Protein AF-A0A1M6DSC1-F1 (afdb_monomer_lite)

Secondary structure (DSSP, 8-state):
-PPP-----------SS-----------------------SS-SSBPEEEEPPPPPTT-SS-------TTSPPPPTT-EEEEEEEEE-TTS-EEEEEEEEEEEETTEEEEPPHHHHHHHTTT-HHHHTTB-SS-B--TTTTT-TT-EEEEEEEE-SSPPP-TTSEEEE-TTS--EE-TTS-EEE-TT-EEEE--B--SEEEEE-S-EEEEEEEEEEEEETTTTEEEEEEEEEEEEEE-TT-EEEEE-TTSGGGGEEEETTEEEEBP--TTS--TT-EEEE-TTS--SS-BPPP-

Sequence (294 aa):
MNPILPFTALARVLRRTGFVLLLALSAGSCTTNDVFPDTATDDATLIRFDIAPRPGFTDRPSTRLTQTTDAAQWEDGDILWIRAEFYDNANILKTTYITALKRDGGHWRSLTYEEEEAHITPCTPLRDYYKNEIRWPKSLYGTTGTYCRIYARYLGQQYPNASGKIAVTPDIDVINIPNNYSTSHPGEVVKLRFFQPLARLRITKACQLKFKSLNSEFRFPDFLENPDSYVDNVFYVPSDGKDYFLDSEDKNSQTIRINGQEIQLLPDAKGNFKGMSYTIDPDALPSGPIAPEF

Organism: NCBI:txid871324

Structure (mmCIF, N/CA/C/O backbone):
data_AF-A0A1M6DSC1-F1
#
_entry.id   AF-A0A1M6DSC1-F1
#
loop_
_atom_site.group_PDB
_atom_site.id
_atom_site.type_symbol
_atom_site.label_atom_id
_atom_site.label_alt_id
_atom_site.label_comp_id
_atom_site.label_asym_id
_atom_site.label_entity_id
_atom_site.label_seq_id
_atom_site.pdbx_PDB_ins_code
_atom_site.Cartn_x
_atom_site.Cartn_y
_atom_site.Cartn_z
_atom_site.occupancy
_atom_site.B_iso_or_equiv
_atom_site.auth_seq_id
_atom_site.auth_comp_id
_atom_site.auth_asym_id
_atom_site.auth_atom_id
_atom_site.pdbx_PDB_model_num
ATOM 1 N N . MET A 1 1 ? -4.527 -62.809 22.419 1.00 32.97 1 MET A N 1
ATOM 2 C CA . MET A 1 1 ? -3.786 -62.785 21.140 1.00 32.97 1 MET A CA 1
ATOM 3 C C . MET A 1 1 ? -4.742 -62.310 20.061 1.00 32.97 1 MET A C 1
ATOM 5 O O . MET A 1 1 ? -5.814 -62.886 19.938 1.00 32.97 1 MET A O 1
ATOM 9 N N . ASN A 1 2 ? -4.387 -61.227 19.371 1.00 28.97 2 ASN A N 1
ATOM 10 C CA . ASN A 1 2 ? -5.147 -60.648 18.261 1.00 28.97 2 ASN A CA 1
ATOM 11 C C . ASN A 1 2 ? -5.381 -61.665 17.136 1.00 28.97 2 ASN A C 1
ATOM 13 O O . ASN A 1 2 ? -4.415 -62.299 16.711 1.00 28.97 2 ASN A O 1
ATOM 17 N N . PRO A 1 3 ? -6.588 -61.714 16.554 1.00 36.38 3 PRO A N 1
ATOM 18 C CA . PRO A 1 3 ? -6.760 -62.033 15.152 1.00 36.38 3 PRO A CA 1
ATOM 19 C C . PRO A 1 3 ? -6.936 -60.740 14.340 1.00 36.38 3 PRO A C 1
ATOM 21 O O . PRO A 1 3 ? -7.683 -59.833 14.701 1.00 36.38 3 PRO A O 1
ATOM 24 N N . ILE A 1 4 ? -6.192 -60.669 13.242 1.00 33.50 4 ILE A N 1
ATOM 25 C CA . ILE A 1 4 ? -6.265 -59.650 12.193 1.00 33.50 4 ILE A CA 1
ATOM 26 C C . ILE A 1 4 ? -7.346 -60.083 11.184 1.00 33.50 4 ILE A C 1
ATOM 28 O O . ILE A 1 4 ? -7.456 -61.278 10.911 1.00 33.50 4 ILE A O 1
ATOM 32 N N . LEU A 1 5 ? -8.022 -59.078 10.595 1.00 35.34 5 LEU A N 1
ATOM 33 C CA . LEU A 1 5 ? -8.853 -59.021 9.364 1.00 35.34 5 LEU A CA 1
ATOM 34 C C . LEU A 1 5 ? -10.361 -58.811 9.632 1.00 35.34 5 LEU A C 1
ATOM 36 O O . LEU A 1 5 ? -10.894 -59.446 10.538 1.00 35.34 5 LEU A O 1
ATOM 40 N N . PRO A 1 6 ? -11.052 -57.910 8.881 1.00 36.88 6 PRO A N 1
ATOM 41 C CA . PRO A 1 6 ? -11.078 -57.934 7.411 1.00 36.88 6 PRO A CA 1
ATOM 42 C C . PRO A 1 6 ? -10.980 -56.581 6.671 1.00 36.88 6 PRO A C 1
ATOM 44 O O . PRO A 1 6 ? -11.636 -55.596 6.997 1.00 36.88 6 PRO A O 1
ATOM 47 N N . PHE A 1 7 ? -10.221 -56.591 5.571 1.00 35.91 7 PHE A N 1
ATOM 48 C CA . PHE A 1 7 ? -10.360 -55.648 4.460 1.00 35.91 7 PHE A CA 1
ATOM 49 C C . PHE A 1 7 ? -11.526 -56.103 3.576 1.00 35.91 7 PHE A C 1
ATOM 51 O O . PHE A 1 7 ? -11.353 -56.940 2.695 1.00 35.91 7 PHE A O 1
ATOM 58 N N . THR A 1 8 ? -12.710 -55.536 3.782 1.00 37.22 8 THR A N 1
ATOM 59 C CA . THR A 1 8 ? -13.776 -55.556 2.774 1.00 37.22 8 THR A CA 1
ATOM 60 C C . THR A 1 8 ? -14.608 -54.288 2.874 1.00 37.22 8 THR A C 1
ATOM 62 O O . THR A 1 8 ? -15.058 -53.924 3.953 1.00 37.22 8 THR A O 1
ATOM 65 N N . ALA A 1 9 ? -14.856 -53.703 1.700 1.00 31.72 9 ALA A N 1
ATOM 66 C CA . ALA A 1 9 ? -15.850 -52.674 1.400 1.00 31.72 9 ALA A CA 1
ATOM 67 C C . ALA A 1 9 ? -15.492 -51.208 1.710 1.00 31.72 9 ALA A C 1
ATOM 69 O O . ALA A 1 9 ? -16.122 -50.563 2.537 1.00 31.72 9 ALA A O 1
ATOM 70 N N . LEU A 1 10 ? -14.604 -50.632 0.891 1.00 31.45 10 LEU A N 1
ATOM 71 C CA . LEU A 1 10 ? -14.849 -49.288 0.346 1.00 31.45 10 LEU A CA 1
ATOM 72 C C . LEU A 1 10 ? -14.187 -49.112 -1.036 1.00 31.45 10 LEU A C 1
ATOM 74 O O . LEU A 1 10 ? -13.357 -48.241 -1.262 1.00 31.45 10 LEU A O 1
ATOM 78 N N . ALA A 1 11 ? -14.547 -49.988 -1.978 1.00 34.59 11 ALA A N 1
ATOM 79 C CA . ALA A 1 11 ? -14.180 -49.889 -3.392 1.00 34.59 11 ALA A CA 1
ATOM 80 C C . ALA A 1 11 ? -15.451 -49.713 -4.242 1.00 34.59 11 ALA A C 1
ATOM 82 O O . ALA A 1 11 ? -16.027 -50.686 -4.723 1.00 34.59 11 ALA A O 1
ATOM 83 N N . ARG A 1 12 ? -15.912 -48.460 -4.340 1.00 31.30 12 ARG A N 1
ATOM 84 C CA . ARG A 1 12 ? -16.885 -47.850 -5.283 1.00 31.30 12 ARG A CA 1
ATOM 85 C C . ARG A 1 12 ? -17.214 -46.505 -4.629 1.00 31.30 12 ARG A C 1
ATOM 87 O O . ARG A 1 12 ? -17.916 -46.486 -3.635 1.00 31.30 12 ARG A O 1
ATOM 94 N N . VAL A 1 13 ? -16.621 -45.379 -5.002 1.00 32.38 13 VAL A N 1
ATOM 95 C CA . VAL A 1 13 ? -16.805 -44.672 -6.270 1.00 32.38 13 VAL A CA 1
ATOM 96 C C . VAL A 1 13 ? -15.556 -43.817 -6.498 1.00 32.38 13 VAL A C 1
ATOM 98 O O . VAL A 1 13 ? -15.358 -42.808 -5.836 1.00 32.38 13 VAL A O 1
ATOM 101 N N . LEU A 1 14 ? -14.692 -44.231 -7.422 1.00 28.41 14 LEU A N 1
ATOM 102 C CA . LEU A 1 14 ? -13.536 -43.448 -7.863 1.00 28.41 14 LEU A CA 1
ATOM 103 C C . LEU A 1 14 ? -13.233 -43.855 -9.302 1.00 28.41 14 LEU A C 1
ATOM 105 O O . LEU A 1 14 ? -12.507 -44.813 -9.547 1.00 28.41 14 LEU A O 1
ATOM 109 N N . ARG A 1 15 ? -13.883 -43.177 -10.253 1.00 28.06 15 ARG A N 1
ATOM 110 C CA . ARG A 1 15 ? -13.439 -43.035 -11.650 1.00 28.06 15 ARG A CA 1
ATOM 111 C C . ARG A 1 15 ? -14.381 -42.092 -12.396 1.00 28.06 15 ARG A C 1
ATOM 113 O O . ARG A 1 15 ? -15.310 -42.528 -13.065 1.00 28.06 15 ARG A O 1
ATOM 120 N N . ARG A 1 16 ? -14.095 -40.796 -12.306 1.00 30.69 16 ARG A N 1
ATOM 121 C CA . ARG A 1 16 ? -14.011 -39.909 -13.473 1.00 30.69 16 ARG A CA 1
ATOM 122 C C . ARG A 1 16 ? -13.309 -38.618 -13.047 1.00 30.69 16 ARG A C 1
ATOM 124 O O . ARG A 1 16 ? -13.853 -37.836 -12.283 1.00 30.69 16 ARG A O 1
ATOM 131 N N . THR A 1 17 ? -12.089 -38.466 -13.568 1.00 34.19 17 THR A N 1
ATOM 132 C CA . THR A 1 17 ? -11.311 -37.220 -13.694 1.00 34.19 17 THR A CA 1
ATOM 133 C C . THR A 1 17 ? -10.807 -36.545 -12.407 1.00 34.19 17 THR A C 1
ATOM 135 O O . THR A 1 17 ? -11.398 -35.607 -11.899 1.00 34.19 17 THR A O 1
ATOM 138 N N . GLY A 1 18 ? -9.627 -36.999 -11.960 1.00 31.56 18 GLY A N 1
ATOM 139 C CA . GLY A 1 18 ? -8.494 -36.104 -11.679 1.00 31.56 18 GLY A CA 1
ATOM 140 C C . GLY A 1 18 ? -8.479 -35.315 -10.369 1.00 31.56 18 GLY A C 1
ATOM 141 O O . GLY A 1 18 ? -8.390 -34.099 -10.417 1.00 31.56 18 GLY A O 1
ATOM 142 N N . PHE A 1 19 ? -8.454 -35.989 -9.218 1.00 30.58 19 PHE A N 1
ATOM 143 C CA . PHE A 1 19 ? -7.941 -35.397 -7.977 1.00 30.58 19 PHE A CA 1
ATOM 144 C C . PHE A 1 19 ? -6.830 -36.294 -7.430 1.00 30.58 19 PHE A C 1
ATOM 146 O O . PHE A 1 19 ? -7.087 -37.396 -6.943 1.00 30.58 19 PHE A O 1
ATOM 153 N N . VAL A 1 20 ? -5.583 -35.842 -7.557 1.00 33.19 20 VAL A N 1
ATOM 154 C CA . VAL A 1 20 ? -4.448 -36.418 -6.832 1.00 33.19 20 VAL A CA 1
ATOM 155 C C . VAL A 1 20 ? -4.392 -35.699 -5.492 1.00 33.19 20 VAL A C 1
ATOM 157 O O . VAL A 1 20 ? -3.944 -34.562 -5.403 1.00 33.19 20 VAL A O 1
ATOM 160 N N . LEU A 1 21 ? -4.897 -36.359 -4.453 1.00 29.47 21 LEU A N 1
ATOM 161 C CA . LEU A 1 21 ? -4.663 -35.964 -3.072 1.00 29.47 21 LEU A CA 1
ATOM 162 C C . LEU A 1 21 ? -3.238 -36.411 -2.712 1.00 29.47 21 LEU A C 1
ATOM 164 O O . LEU A 1 21 ? -3.011 -37.595 -2.460 1.00 29.47 21 LEU A O 1
ATOM 168 N N . LEU A 1 22 ? -2.270 -35.493 -2.736 1.00 30.88 22 LEU A N 1
ATOM 169 C CA . LEU A 1 22 ? -0.931 -35.755 -2.210 1.00 30.88 22 LEU A CA 1
ATOM 170 C C . LEU A 1 22 ? -0.869 -35.237 -0.767 1.00 30.88 22 LEU A C 1
ATOM 172 O O . LEU A 1 22 ? -0.709 -34.046 -0.521 1.00 30.88 22 LEU A O 1
ATOM 176 N N . LEU A 1 23 ? -1.028 -36.150 0.193 1.00 31.39 23 LEU A N 1
ATOM 177 C CA . LEU A 1 23 ? -0.627 -35.919 1.578 1.00 31.39 23 LEU A CA 1
ATOM 178 C C . LEU A 1 23 ? 0.907 -35.883 1.626 1.00 31.39 23 LEU A C 1
ATOM 180 O O . LEU A 1 23 ? 1.550 -36.919 1.463 1.00 31.39 23 LEU A O 1
ATOM 184 N N . ALA A 1 24 ? 1.484 -34.711 1.882 1.00 33.31 24 ALA A N 1
ATOM 185 C CA . ALA A 1 24 ? 2.881 -34.563 2.273 1.00 33.31 24 ALA A CA 1
ATOM 186 C C . ALA A 1 24 ? 2.939 -33.937 3.674 1.00 33.31 24 ALA A C 1
ATOM 188 O O . ALA A 1 24 ? 2.854 -32.726 3.854 1.00 33.31 24 ALA A O 1
ATOM 189 N N . LEU A 1 25 ? 3.046 -34.803 4.684 1.00 32.09 25 LEU A N 1
ATOM 190 C CA . LEU A 1 25 ? 3.514 -34.447 6.019 1.00 32.09 25 LEU A CA 1
ATOM 191 C C . LEU A 1 25 ? 5.034 -34.274 5.946 1.00 32.09 25 LEU A C 1
ATOM 193 O O . LEU A 1 25 ? 5.774 -35.255 5.956 1.00 32.09 25 LEU A O 1
ATOM 197 N N . SER A 1 26 ? 5.496 -33.030 5.890 1.00 30.06 26 SER A N 1
ATOM 198 C CA . SER A 1 26 ? 6.888 -32.681 6.172 1.00 30.06 26 SER A CA 1
ATOM 199 C C . SER A 1 26 ? 6.941 -31.318 6.855 1.00 30.06 26 SER A C 1
ATOM 201 O O . SER A 1 26 ? 6.890 -30.273 6.213 1.00 30.06 26 SER A O 1
ATOM 203 N N . ALA A 1 27 ? 7.033 -31.350 8.185 1.00 36.72 27 ALA A N 1
ATOM 204 C CA . ALA A 1 27 ? 7.533 -30.238 8.974 1.00 36.72 27 ALA A CA 1
ATOM 205 C C . ALA A 1 27 ? 9.013 -30.029 8.616 1.00 36.72 27 ALA A C 1
ATOM 207 O O . ALA A 1 27 ? 9.822 -30.942 8.773 1.00 36.72 27 ALA A O 1
ATOM 208 N N . GLY A 1 28 ? 9.352 -28.846 8.104 1.00 27.75 28 GLY A N 1
ATOM 209 C CA . GLY A 1 28 ? 10.724 -28.499 7.743 1.00 27.75 28 GLY A CA 1
ATOM 210 C C . GLY A 1 28 ? 10.808 -27.322 6.776 1.00 27.75 28 GLY A C 1
ATOM 211 O O . GLY A 1 28 ? 10.999 -27.530 5.590 1.00 27.75 28 GLY A O 1
ATOM 212 N N . SER A 1 29 ? 10.682 -26.101 7.309 1.00 37.06 29 SER A N 1
ATOM 213 C CA . SER A 1 29 ? 11.333 -24.872 6.821 1.00 37.06 29 SER A CA 1
ATOM 214 C C . SER A 1 29 ? 11.436 -24.682 5.296 1.00 37.06 29 SER A C 1
ATOM 216 O O . SER A 1 29 ? 12.485 -24.947 4.707 1.00 37.06 29 SER A O 1
ATOM 218 N N . CYS A 1 30 ? 10.418 -24.083 4.677 1.00 28.06 30 CYS A N 1
ATOM 219 C CA . CYS A 1 30 ? 10.568 -23.437 3.373 1.00 28.06 30 CYS A CA 1
ATOM 220 C C . CYS A 1 30 ? 10.407 -21.928 3.545 1.00 28.06 30 CYS A C 1
ATOM 222 O O . CYS A 1 30 ? 9.297 -21.417 3.617 1.00 28.06 30 CYS A O 1
ATOM 224 N N . THR A 1 31 ? 11.528 -21.212 3.588 1.00 31.17 31 THR A N 1
ATOM 225 C CA . THR A 1 31 ? 11.558 -19.807 3.190 1.00 31.17 31 THR A CA 1
ATOM 226 C C . THR A 1 31 ? 11.143 -19.755 1.721 1.00 31.17 31 THR A C 1
ATOM 228 O O . THR A 1 31 ? 11.947 -20.090 0.850 1.00 31.17 31 THR A O 1
ATOM 231 N N . THR A 1 32 ? 9.903 -19.382 1.415 1.00 35.16 32 THR A N 1
ATOM 232 C CA . THR A 1 32 ? 9.544 -18.980 0.050 1.00 35.16 32 THR A CA 1
ATOM 233 C C . THR A 1 32 ? 10.122 -17.590 -0.182 1.00 35.16 32 THR A C 1
ATOM 235 O O . THR A 1 32 ? 9.423 -16.585 -0.098 1.00 35.16 32 THR A O 1
ATOM 238 N N . ASN A 1 33 ? 11.434 -17.528 -0.412 1.00 38.50 33 ASN A N 1
ATOM 239 C CA . ASN A 1 33 ? 11.977 -16.437 -1.203 1.00 38.50 33 ASN A CA 1
ATOM 240 C C . ASN A 1 33 ? 11.424 -16.702 -2.602 1.00 38.50 33 ASN A C 1
ATOM 242 O O . ASN A 1 33 ? 11.776 -17.722 -3.199 1.00 38.50 33 ASN A O 1
ATOM 246 N N . ASP A 1 34 ? 10.493 -15.876 -3.071 1.00 41.75 34 ASP A N 1
ATOM 247 C CA . ASP A 1 34 ? 9.959 -15.996 -4.425 1.00 41.75 34 ASP A CA 1
ATOM 248 C C . ASP A 1 34 ? 11.103 -15.710 -5.410 1.00 41.75 34 ASP A C 1
ATOM 250 O O . ASP A 1 34 ? 11.414 -14.571 -5.747 1.00 41.75 34 ASP A O 1
ATOM 254 N N . VAL A 1 35 ? 11.805 -16.771 -5.806 1.00 41.44 35 VAL A N 1
ATOM 255 C CA . VAL A 1 35 ? 12.805 -16.746 -6.867 1.00 41.44 35 VAL A CA 1
ATOM 256 C C . VAL A 1 35 ? 12.056 -17.042 -8.157 1.00 41.44 35 VAL A C 1
ATOM 258 O O . VAL A 1 35 ? 11.578 -18.156 -8.368 1.00 41.44 35 VAL A O 1
ATOM 261 N N . PHE A 1 36 ? 11.930 -16.021 -9.003 1.00 43.97 36 PHE A N 1
ATOM 262 C CA . PHE A 1 36 ? 11.381 -16.150 -10.351 1.00 43.97 36 PHE A CA 1
ATOM 263 C C . PHE A 1 36 ? 12.127 -17.252 -11.133 1.00 43.97 36 PHE A C 1
ATOM 265 O O . PHE A 1 36 ? 13.345 -17.376 -10.973 1.00 43.97 36 PHE A O 1
ATOM 272 N N . PRO A 1 37 ? 11.431 -18.062 -11.953 1.00 37.41 37 PRO A N 1
ATOM 273 C CA . PRO A 1 37 ? 12.035 -19.201 -12.635 1.00 37.41 37 PRO A CA 1
ATOM 274 C C . PRO A 1 37 ? 13.186 -18.769 -13.553 1.00 37.41 37 PRO A C 1
ATOM 276 O O . PRO A 1 37 ? 13.023 -17.937 -14.441 1.00 37.41 37 PRO A O 1
ATOM 279 N N . ASP A 1 38 ? 14.348 -19.380 -13.331 1.00 39.00 38 ASP A N 1
ATOM 280 C CA . ASP A 1 38 ? 15.590 -19.174 -14.078 1.00 39.00 38 ASP A CA 1
ATOM 281 C C . ASP A 1 38 ? 15.546 -19.966 -15.397 1.00 39.00 38 ASP A C 1
ATOM 283 O O . ASP A 1 38 ? 16.182 -21.008 -15.557 1.00 39.00 38 ASP A O 1
ATOM 287 N N . THR A 1 39 ? 14.722 -19.526 -16.350 1.00 36.00 39 THR A N 1
ATOM 288 C CA . THR A 1 39 ? 14.805 -20.001 -17.740 1.00 36.00 39 THR A CA 1
ATOM 289 C C . THR A 1 39 ? 15.521 -18.955 -18.577 1.00 36.00 39 THR A C 1
ATOM 291 O O . THR A 1 39 ? 14.918 -18.093 -19.215 1.00 36.00 39 THR A O 1
ATOM 294 N N . ALA A 1 40 ? 16.848 -19.040 -18.551 1.00 44.56 40 ALA A N 1
ATOM 295 C CA . ALA A 1 40 ? 17.746 -18.214 -19.334 1.00 44.56 40 ALA A CA 1
ATOM 296 C C . ALA A 1 40 ? 17.496 -18.378 -20.844 1.00 44.56 40 ALA A C 1
ATOM 298 O O . ALA A 1 40 ? 17.901 -19.382 -21.416 1.00 44.56 40 ALA A O 1
ATOM 299 N N . THR A 1 41 ? 16.873 -17.371 -21.471 1.00 42.19 41 THR A N 1
ATOM 300 C CA . THR A 1 41 ? 17.308 -16.738 -22.741 1.00 42.19 41 THR A CA 1
ATOM 301 C C . THR A 1 41 ? 16.443 -15.505 -23.083 1.00 42.19 41 THR A C 1
ATOM 303 O O . THR A 1 41 ? 15.769 -15.495 -24.100 1.00 42.19 41 THR A O 1
ATOM 306 N N . ASP A 1 42 ? 16.421 -14.484 -22.214 1.00 47.81 42 ASP A N 1
ATOM 307 C CA . ASP A 1 42 ? 16.319 -13.026 -22.529 1.00 47.81 42 ASP A CA 1
ATOM 308 C C . ASP A 1 42 ? 16.489 -12.182 -21.232 1.00 47.81 42 ASP A C 1
ATOM 310 O O . ASP A 1 42 ? 15.976 -11.075 -21.061 1.00 47.81 42 ASP A O 1
ATOM 314 N N . ASP A 1 43 ? 17.165 -12.765 -20.237 1.00 60.38 43 ASP A N 1
ATOM 315 C CA . ASP A 1 43 ? 16.833 -12.600 -18.812 1.00 60.38 43 ASP A CA 1
ATOM 316 C C . ASP A 1 43 ? 17.855 -11.745 -18.034 1.00 60.38 43 ASP A C 1
ATOM 318 O O . ASP A 1 43 ? 17.718 -11.460 -16.849 1.00 60.38 43 ASP A O 1
ATOM 322 N N . ALA A 1 44 ? 18.916 -11.292 -18.704 1.00 72.75 44 ALA A N 1
ATOM 323 C CA . ALA A 1 44 ? 20.001 -10.555 -18.054 1.00 72.75 44 ALA A CA 1
ATOM 324 C C . ALA A 1 44 ? 19.597 -9.116 -17.674 1.00 72.75 44 ALA A C 1
ATOM 326 O O . ALA A 1 44 ? 20.148 -8.538 -16.738 1.00 72.75 44 ALA A O 1
ATOM 327 N N . THR A 1 45 ? 18.632 -8.543 -18.402 1.00 84.31 45 THR A N 1
ATOM 328 C CA . THR A 1 45 ? 18.118 -7.184 -18.171 1.00 84.31 45 THR A CA 1
ATOM 329 C C . THR A 1 45 ? 16.922 -7.150 -17.224 1.00 84.31 45 THR A C 1
ATOM 331 O O . THR A 1 45 ? 16.552 -6.064 -16.787 1.00 84.31 45 THR A O 1
ATOM 334 N N . LEU A 1 46 ? 16.312 -8.293 -16.895 1.00 88.62 46 LEU A N 1
ATOM 335 C CA . LEU A 1 46 ? 15.173 -8.353 -15.982 1.00 88.62 46 LEU A CA 1
ATOM 336 C C . LEU A 1 46 ? 15.600 -7.950 -14.566 1.00 88.62 46 LEU A C 1
ATOM 338 O O . LEU A 1 46 ? 16.614 -8.423 -14.051 1.00 88.62 46 LEU A O 1
ATOM 342 N N . ILE A 1 47 ? 14.821 -7.076 -13.926 1.00 90.00 47 ILE A N 1
ATOM 343 C CA . ILE A 1 47 ? 14.991 -6.784 -12.503 1.00 90.00 47 ILE A CA 1
ATOM 344 C C . ILE A 1 47 ? 14.243 -7.851 -11.709 1.00 90.00 47 ILE A C 1
ATOM 346 O O . ILE A 1 47 ? 13.023 -7.963 -11.804 1.00 90.00 47 ILE A O 1
ATOM 350 N N . ARG A 1 48 ? 14.983 -8.620 -10.907 1.00 89.12 48 ARG A N 1
ATOM 351 C CA . ARG A 1 48 ? 14.420 -9.633 -10.006 1.00 89.12 48 ARG A CA 1
ATOM 352 C C . ARG A 1 48 ? 14.252 -9.053 -8.608 1.00 89.12 48 ARG A C 1
ATOM 354 O O . ARG A 1 48 ? 15.144 -8.355 -8.124 1.00 89.12 48 ARG A O 1
ATOM 361 N N . PHE A 1 49 ? 13.148 -9.386 -7.948 1.00 89.81 49 PHE A N 1
ATOM 362 C CA . PHE A 1 49 ? 12.848 -8.939 -6.589 1.00 89.81 49 PHE A CA 1
ATOM 363 C C . PHE A 1 49 ? 12.898 -10.108 -5.605 1.00 89.81 49 PHE A C 1
ATOM 365 O O . PHE A 1 49 ? 12.289 -11.142 -5.841 1.00 89.81 49 PHE A O 1
ATOM 372 N N . ASP A 1 50 ? 13.594 -9.919 -4.48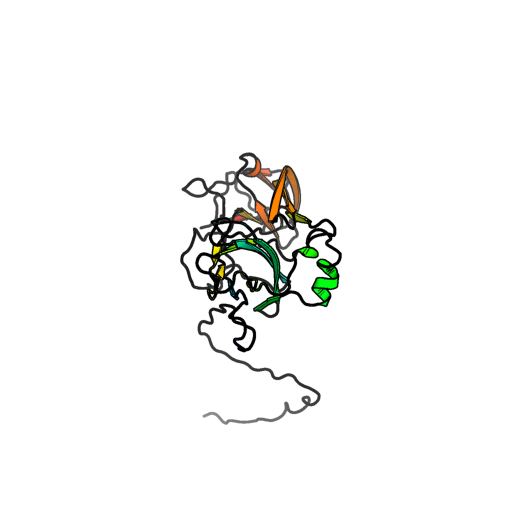8 1.00 89.88 50 ASP A N 1
ATOM 373 C CA . ASP A 1 50 ? 13.527 -10.776 -3.304 1.00 89.88 50 ASP A CA 1
ATOM 374 C C . ASP A 1 50 ? 12.667 -10.067 -2.248 1.00 89.88 50 ASP A C 1
ATOM 376 O O . ASP A 1 50 ? 13.119 -9.125 -1.581 1.00 89.88 50 ASP A O 1
ATOM 380 N N . ILE A 1 51 ? 11.405 -10.485 -2.145 1.00 90.31 51 ILE A N 1
ATOM 381 C CA . ILE A 1 51 ? 10.377 -9.862 -1.306 1.00 90.31 51 ILE A CA 1
ATOM 382 C C . ILE A 1 51 ? 10.394 -10.518 0.072 1.00 90.31 51 ILE A C 1
ATOM 384 O O . ILE A 1 51 ? 10.119 -11.707 0.211 1.00 90.31 51 ILE A O 1
ATOM 388 N N . ALA A 1 52 ? 10.703 -9.736 1.108 1.00 86.31 52 ALA A N 1
ATOM 389 C CA . ALA A 1 52 ? 10.666 -10.242 2.474 1.00 86.31 52 ALA A CA 1
ATOM 390 C C . ALA A 1 52 ? 9.239 -10.586 2.943 1.00 86.31 52 ALA A C 1
ATOM 392 O O . ALA A 1 52 ? 8.254 -10.080 2.390 1.00 86.31 52 ALA A O 1
ATOM 393 N N . PRO A 1 53 ? 9.118 -11.403 4.008 1.00 84.31 53 PRO A N 1
ATOM 394 C CA . PRO A 1 53 ? 7.850 -11.604 4.697 1.00 84.31 53 PRO A CA 1
ATOM 395 C C . PRO A 1 53 ? 7.186 -10.277 5.076 1.00 84.31 53 PRO A C 1
ATOM 397 O O . PRO A 1 53 ? 7.866 -9.266 5.286 1.00 84.31 53 PRO A O 1
ATOM 400 N N . ARG A 1 54 ? 5.854 -10.293 5.176 1.00 84.38 54 ARG A N 1
ATOM 401 C CA . ARG A 1 54 ? 5.094 -9.132 5.630 1.00 84.38 54 ARG A CA 1
ATOM 402 C C . ARG A 1 54 ? 5.554 -8.771 7.051 1.00 84.38 54 ARG A C 1
ATOM 404 O O . ARG A 1 54 ? 5.654 -9.660 7.897 1.00 84.38 54 ARG A O 1
ATOM 411 N N . PRO A 1 55 ? 5.886 -7.499 7.316 1.00 82.12 55 PRO A N 1
ATOM 412 C CA . PRO A 1 55 ? 6.363 -7.090 8.628 1.00 82.12 55 PRO A CA 1
ATOM 413 C C . PRO A 1 55 ? 5.240 -7.207 9.665 1.00 82.12 55 PRO A C 1
ATOM 415 O O . PRO A 1 55 ? 4.108 -6.779 9.417 1.00 82.12 55 PRO A O 1
ATOM 418 N N . GLY A 1 56 ? 5.554 -7.769 10.833 1.00 76.81 56 GLY A N 1
ATOM 419 C CA . GLY A 1 56 ? 4.636 -7.810 11.965 1.00 76.81 56 GLY A CA 1
ATOM 420 C C . GLY A 1 56 ? 4.505 -6.454 12.665 1.00 76.81 56 GLY A C 1
ATOM 421 O O . GLY A 1 56 ? 5.372 -5.584 12.563 1.00 76.81 56 GLY A O 1
ATOM 422 N N . PHE A 1 57 ? 3.425 -6.290 13.427 1.00 71.75 57 PHE A N 1
ATOM 423 C CA . PHE A 1 57 ? 3.278 -5.202 14.393 1.00 71.75 57 PHE A CA 1
ATOM 424 C C . PHE A 1 57 ? 3.896 -5.688 15.706 1.00 71.75 57 PHE A C 1
ATOM 426 O O . PHE A 1 57 ? 3.330 -6.606 16.289 1.00 71.75 57 PHE A O 1
ATOM 433 N N . THR A 1 58 ? 5.064 -5.143 16.083 1.00 59.19 58 THR A N 1
ATOM 434 C CA . THR A 1 58 ? 6.021 -5.485 17.183 1.00 59.19 58 THR A CA 1
ATOM 435 C C . THR A 1 58 ? 7.456 -5.729 16.688 1.00 59.19 58 THR A C 1
ATOM 437 O O . THR A 1 58 ? 8.412 -5.624 17.464 1.00 59.19 58 THR A O 1
ATOM 440 N N . ASP A 1 59 ? 7.654 -5.923 15.380 1.00 45.53 59 ASP A N 1
ATOM 441 C CA . ASP A 1 59 ? 8.977 -6.020 14.759 1.00 45.53 59 ASP A CA 1
ATOM 442 C C . ASP A 1 59 ? 9.613 -4.624 14.592 1.00 45.53 59 ASP A C 1
ATOM 444 O O . ASP A 1 59 ? 9.589 -4.009 13.525 1.00 45.53 59 ASP A O 1
ATOM 448 N N . ARG A 1 60 ? 10.258 -4.106 15.648 1.00 44.09 60 ARG A N 1
ATOM 449 C CA . ARG A 1 60 ? 11.352 -3.119 15.473 1.00 44.09 60 ARG A CA 1
ATOM 450 C C . ARG A 1 60 ? 12.325 -3.671 14.438 1.00 44.09 60 ARG A C 1
ATOM 452 O O . ARG A 1 60 ? 12.602 -4.855 14.581 1.00 44.09 60 ARG A O 1
ATOM 459 N N . PRO A 1 61 ? 12.890 -2.862 13.509 1.00 37.88 61 PRO A N 1
ATOM 460 C CA . PRO A 1 61 ? 13.494 -3.308 12.245 1.00 37.88 61 PRO A CA 1
ATOM 461 C C . PRO A 1 61 ? 14.285 -4.591 12.457 1.00 37.88 61 PRO A C 1
ATOM 463 O O . PRO A 1 61 ? 15.443 -4.563 12.882 1.00 37.88 61 PRO A O 1
ATOM 466 N N . SER A 1 62 ? 13.596 -5.721 12.297 1.00 35.53 62 SER A N 1
ATOM 467 C CA . SER A 1 62 ? 14.109 -6.973 12.810 1.00 35.53 62 SER A CA 1
ATOM 468 C C . SER A 1 62 ? 14.894 -7.564 11.663 1.00 35.53 62 SER A C 1
ATOM 470 O O . SER A 1 62 ? 14.407 -7.797 10.562 1.00 35.53 62 SER A O 1
ATOM 472 N N . THR A 1 63 ? 16.173 -7.784 11.914 1.00 32.84 63 THR A N 1
ATOM 473 C CA . THR A 1 63 ? 17.077 -8.561 11.068 1.00 32.84 63 THR A CA 1
ATOM 474 C C . THR A 1 63 ? 16.669 -10.043 11.002 1.00 32.84 63 THR A C 1
ATOM 476 O O . THR A 1 63 ? 17.489 -10.894 10.655 1.00 32.84 63 THR A O 1
ATOM 479 N N . ARG A 1 64 ? 15.419 -10.389 11.353 1.00 32.09 64 ARG A N 1
ATOM 480 C CA . ARG A 1 64 ? 14.907 -11.756 11.349 1.00 32.09 64 ARG A CA 1
ATOM 481 C C . ARG A 1 64 ? 14.588 -12.162 9.915 1.00 32.09 64 ARG A C 1
ATOM 483 O O . ARG A 1 64 ? 13.672 -11.663 9.280 1.00 32.09 64 ARG A O 1
ATOM 490 N N . LEU A 1 65 ? 15.389 -13.102 9.424 1.00 35.72 65 LEU A N 1
ATOM 491 C CA . LEU A 1 65 ? 15.258 -13.760 8.124 1.00 35.72 65 LEU A CA 1
ATOM 492 C C . LEU A 1 65 ? 14.198 -14.880 8.119 1.00 35.72 65 LEU A C 1
ATOM 494 O O . LEU A 1 65 ? 14.057 -15.574 7.117 1.00 35.72 65 LEU A O 1
ATOM 498 N N . THR A 1 66 ? 13.482 -15.095 9.224 1.00 33.19 66 THR A N 1
ATOM 499 C CA . THR A 1 66 ? 12.650 -16.284 9.432 1.00 33.19 66 THR A CA 1
ATOM 500 C C . THR A 1 66 ? 11.183 -15.927 9.636 1.00 33.19 66 THR A C 1
ATOM 502 O O . THR A 1 66 ? 10.831 -15.242 10.592 1.00 33.19 66 THR A O 1
ATOM 505 N N . GLN A 1 67 ? 10.337 -16.454 8.744 1.00 37.38 67 GLN A N 1
ATOM 506 C CA . GLN A 1 67 ? 8.883 -16.515 8.890 1.00 37.38 67 GLN A CA 1
ATOM 507 C C . GLN A 1 67 ? 8.542 -17.313 10.157 1.00 37.38 67 GLN A C 1
ATOM 509 O O . GLN A 1 67 ? 8.858 -18.500 10.248 1.00 37.38 67 GLN A O 1
ATOM 514 N N . THR A 1 68 ? 7.915 -16.682 11.144 1.00 33.78 68 THR A N 1
ATOM 515 C CA . THR A 1 68 ? 7.235 -17.397 12.230 1.00 33.78 68 THR A CA 1
ATOM 516 C C . THR A 1 68 ? 5.771 -17.580 11.847 1.00 33.78 68 THR A C 1
ATOM 518 O O . THR A 1 68 ? 5.192 -16.712 11.203 1.00 33.78 68 THR A O 1
ATOM 521 N N . THR A 1 69 ? 5.154 -18.692 12.243 1.00 35.00 69 THR A N 1
ATOM 522 C CA . THR A 1 69 ? 3.729 -18.993 11.991 1.00 35.00 69 THR A CA 1
ATOM 523 C C . THR A 1 69 ? 2.760 -17.942 12.544 1.00 35.00 69 THR A C 1
ATOM 525 O O . THR A 1 69 ? 1.631 -17.880 12.075 1.00 35.00 69 THR A O 1
ATOM 528 N N . ASP A 1 70 ? 3.222 -17.094 13.468 1.00 37.09 70 ASP A N 1
ATOM 529 C CA . ASP A 1 70 ? 2.456 -15.992 14.065 1.00 37.09 70 ASP A CA 1
ATOM 530 C C . ASP A 1 70 ? 2.705 -14.624 13.392 1.00 37.09 70 ASP A C 1
ATOM 532 O O . ASP A 1 70 ? 2.115 -13.621 13.791 1.00 37.09 70 ASP A O 1
ATOM 536 N N . ALA A 1 71 ? 3.588 -14.545 12.386 1.00 49.53 71 ALA A N 1
ATOM 537 C CA . ALA A 1 71 ? 3.793 -13.313 11.625 1.00 49.53 71 ALA A CA 1
ATOM 538 C C . ALA A 1 71 ? 2.636 -13.112 10.637 1.00 49.53 71 ALA A C 1
ATOM 540 O O . ALA A 1 71 ? 2.195 -14.070 9.997 1.00 49.53 71 ALA A O 1
ATOM 541 N N . ALA A 1 72 ? 2.168 -11.867 10.487 1.00 60.88 72 ALA A N 1
ATOM 542 C CA . ALA A 1 72 ? 1.220 -11.513 9.434 1.00 60.88 72 ALA A CA 1
ATOM 543 C C . ALA A 1 72 ? 1.757 -12.025 8.089 1.00 60.88 72 ALA A C 1
ATOM 545 O O . ALA A 1 72 ? 2.945 -11.882 7.799 1.00 60.88 72 ALA A O 1
ATOM 546 N N . GLN A 1 73 ? 0.906 -12.663 7.290 1.00 76.06 73 GLN A N 1
ATOM 547 C CA . GLN A 1 73 ? 1.298 -13.205 5.991 1.00 76.06 73 GLN A CA 1
ATOM 548 C C . GLN A 1 7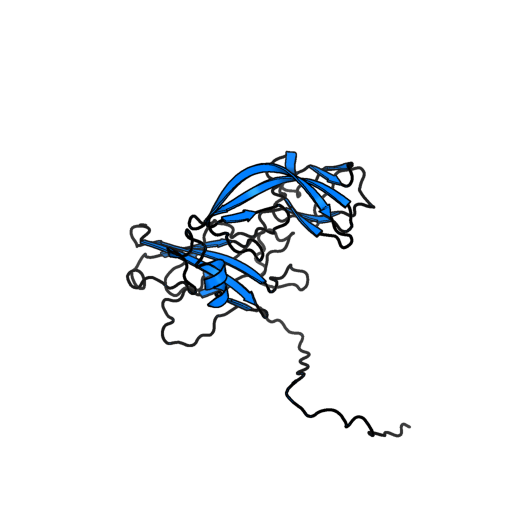3 ? 0.799 -12.286 4.877 1.00 76.06 73 GLN A C 1
ATOM 550 O O . GLN A 1 73 ? -0.143 -11.511 5.058 1.00 76.06 73 GLN A O 1
ATOM 555 N N . TRP A 1 74 ? 1.482 -12.343 3.736 1.00 87.38 74 TRP A N 1
ATOM 556 C CA . TRP A 1 74 ? 0.925 -11.837 2.487 1.00 87.38 74 TRP A CA 1
ATOM 557 C C . TRP A 1 74 ? -0.212 -12.764 2.068 1.00 87.38 74 TRP A C 1
ATOM 559 O O . TRP A 1 74 ? -0.023 -13.983 2.031 1.00 87.38 74 TRP A O 1
ATOM 569 N N . GLU A 1 75 ? -1.366 -12.192 1.766 1.00 88.25 75 GLU A N 1
ATOM 570 C CA . GLU A 1 75 ? -2.587 -12.913 1.423 1.00 88.25 75 GLU A CA 1
ATOM 571 C C . GLU A 1 75 ? -2.792 -12.927 -0.092 1.00 88.25 75 GLU A C 1
ATOM 573 O O . GLU A 1 75 ? -2.371 -12.014 -0.804 1.00 88.25 75 GLU A O 1
ATOM 578 N N . ASP A 1 76 ? -3.439 -13.971 -0.610 1.00 90.19 76 ASP A N 1
ATOM 579 C CA . ASP A 1 76 ? -3.808 -14.000 -2.024 1.00 90.19 76 ASP A CA 1
ATOM 580 C C . ASP A 1 76 ? -4.731 -12.812 -2.340 1.00 90.19 76 ASP A C 1
ATOM 582 O O . ASP A 1 76 ? -5.708 -12.541 -1.638 1.00 90.19 76 ASP A O 1
ATOM 586 N N . GLY A 1 77 ? -4.400 -12.092 -3.410 1.00 91.75 77 GLY A N 1
ATOM 587 C CA . GLY A 1 77 ? -5.029 -10.828 -3.776 1.00 91.75 77 GLY A CA 1
ATOM 588 C C . GLY A 1 77 ? -4.211 -9.587 -3.419 1.00 91.75 77 GLY A C 1
ATOM 589 O O . GLY A 1 77 ? -4.457 -8.545 -4.025 1.00 91.75 77 GLY A O 1
ATOM 590 N N . ASP A 1 78 ? -3.232 -9.679 -2.514 1.00 94.88 78 ASP A N 1
ATOM 591 C CA . ASP A 1 78 ? -2.372 -8.552 -2.127 1.00 94.88 78 ASP A CA 1
ATOM 592 C C . ASP A 1 78 ? -1.581 -8.001 -3.315 1.00 94.88 78 ASP A C 1
ATOM 594 O O . ASP A 1 78 ? -1.082 -8.763 -4.145 1.00 94.88 78 ASP A O 1
ATOM 598 N N . ILE A 1 79 ? -1.443 -6.671 -3.391 1.00 96.44 79 ILE A N 1
ATOM 599 C CA . ILE A 1 79 ? -0.760 -5.993 -4.498 1.00 96.44 79 ILE A CA 1
ATOM 600 C C . ILE A 1 79 ? 0.382 -5.121 -3.973 1.00 96.44 79 ILE A C 1
ATOM 602 O O . ILE A 1 79 ? 0.186 -4.189 -3.189 1.00 96.44 79 ILE A O 1
ATOM 606 N N . LEU A 1 80 ? 1.588 -5.387 -4.471 1.00 96.44 80 LEU A N 1
ATOM 607 C CA . LEU A 1 80 ? 2.759 -4.534 -4.313 1.00 96.44 80 LEU A CA 1
ATOM 608 C C . LEU A 1 80 ? 2.945 -3.665 -5.549 1.00 96.44 80 LEU A C 1
ATOM 610 O O . LEU A 1 80 ? 3.209 -4.161 -6.643 1.00 96.44 80 LEU A O 1
ATOM 614 N N . TRP A 1 81 ? 2.881 -2.354 -5.354 1.00 97.25 81 TRP A N 1
ATOM 615 C CA . TRP A 1 81 ? 3.213 -1.372 -6.375 1.00 97.25 81 TRP A CA 1
ATOM 616 C C . TRP A 1 81 ? 4.699 -1.044 -6.303 1.00 97.25 81 TRP A C 1
ATOM 618 O O . TRP A 1 81 ? 5.240 -0.819 -5.219 1.00 97.25 81 TRP A O 1
ATOM 628 N N . ILE A 1 82 ? 5.367 -1.010 -7.455 1.00 96.94 82 ILE A N 1
ATOM 629 C CA . ILE A 1 82 ? 6.806 -0.763 -7.547 1.00 96.94 82 ILE A CA 1
ATOM 630 C C . ILE A 1 82 ? 7.066 0.291 -8.618 1.00 96.94 82 ILE A C 1
ATOM 632 O O . ILE A 1 82 ? 6.627 0.147 -9.757 1.00 96.94 82 ILE A O 1
ATOM 636 N N . ARG A 1 83 ? 7.828 1.329 -8.271 1.00 96.44 83 ARG A N 1
ATOM 637 C CA . ARG A 1 83 ? 8.357 2.314 -9.220 1.00 96.44 83 ARG A CA 1
ATOM 638 C C . ARG A 1 83 ? 9.865 2.152 -9.334 1.00 96.44 83 ARG A C 1
ATOM 640 O O . ARG A 1 83 ? 10.570 2.147 -8.331 1.00 96.44 83 ARG A O 1
ATOM 647 N N . ALA A 1 84 ? 10.349 2.075 -10.565 1.00 96.94 84 ALA A N 1
ATOM 648 C CA . ALA A 1 84 ? 11.759 1.990 -10.901 1.00 96.94 84 ALA A CA 1
ATOM 649 C C . ALA A 1 84 ? 12.186 3.234 -11.681 1.00 96.94 84 ALA A C 1
ATOM 651 O O . ALA A 1 84 ? 11.687 3.497 -12.775 1.00 96.94 84 ALA A O 1
ATOM 652 N N . GLU A 1 85 ? 13.122 3.991 -11.124 1.00 97.50 85 GLU A N 1
ATOM 653 C CA . GLU A 1 85 ? 13.721 5.163 -11.755 1.00 97.50 85 GLU A CA 1
ATOM 654 C C . GLU A 1 85 ? 15.142 4.843 -12.204 1.00 97.50 85 GLU A C 1
ATOM 656 O O . GLU A 1 85 ? 15.976 4.448 -11.391 1.00 97.50 85 GLU A O 1
ATOM 661 N N . PHE A 1 86 ? 15.434 5.007 -13.490 1.00 97.31 86 PHE A N 1
ATOM 662 C CA . PHE A 1 86 ? 16.722 4.632 -14.066 1.00 97.31 86 PHE A CA 1
ATOM 663 C C . PHE A 1 86 ? 17.589 5.854 -14.334 1.00 97.31 86 PHE A C 1
ATOM 665 O O . PHE A 1 86 ? 17.192 6.759 -15.074 1.00 97.31 86 PHE A O 1
ATOM 672 N N . TYR A 1 87 ? 18.797 5.840 -13.783 1.00 97.56 87 TYR A N 1
ATOM 673 C CA . TYR A 1 87 ? 19.752 6.937 -13.851 1.00 97.56 87 TYR A CA 1
ATOM 674 C C . TYR A 1 87 ? 21.000 6.545 -14.641 1.00 97.56 87 TYR A C 1
ATOM 676 O O . TYR A 1 87 ? 21.462 5.399 -14.595 1.00 97.56 87 TYR A O 1
ATOM 684 N N . ASP A 1 88 ? 21.562 7.520 -15.354 1.00 95.69 88 ASP A N 1
ATOM 685 C CA . ASP A 1 88 ? 22.902 7.390 -15.919 1.00 95.69 88 ASP A CA 1
ATOM 686 C C . ASP A 1 88 ? 24.007 7.664 -14.880 1.00 95.69 88 ASP A C 1
ATOM 688 O O . ASP A 1 88 ? 23.749 8.003 -13.722 1.00 95.69 88 ASP A O 1
ATOM 692 N N . ASN A 1 89 ? 25.264 7.532 -15.305 1.00 93.06 89 ASN A N 1
ATOM 693 C CA . ASN A 1 89 ? 26.436 7.793 -14.465 1.00 93.06 89 ASN A CA 1
ATOM 694 C C . ASN A 1 89 ? 26.629 9.274 -14.087 1.00 93.06 89 ASN A C 1
ATOM 696 O O . ASN A 1 89 ? 27.412 9.574 -13.188 1.00 93.06 89 ASN A O 1
ATOM 700 N N . ALA A 1 90 ? 25.915 10.189 -14.745 1.00 95.75 90 ALA A N 1
ATOM 701 C CA . ALA A 1 90 ? 25.875 11.610 -14.425 1.00 95.75 90 ALA A CA 1
ATOM 702 C C . ALA A 1 90 ? 24.722 11.951 -13.467 1.00 95.75 90 ALA A C 1
ATOM 704 O O . ALA A 1 90 ? 24.449 13.129 -13.234 1.00 95.75 90 ALA A O 1
ATOM 705 N N . ASN A 1 91 ? 24.056 10.938 -12.893 1.00 95.31 91 ASN A N 1
ATOM 706 C CA . ASN A 1 91 ? 22.918 11.094 -11.993 1.00 95.31 91 ASN A CA 1
ATOM 707 C C . ASN A 1 91 ? 21.700 11.768 -12.661 1.00 95.31 91 ASN A C 1
ATOM 709 O O . ASN A 1 91 ? 20.894 12.424 -11.999 1.00 95.31 91 ASN A O 1
ATOM 713 N N . ILE A 1 92 ? 21.546 11.601 -13.977 1.00 96.94 92 ILE A N 1
ATOM 714 C CA . ILE A 1 92 ? 20.416 12.129 -14.744 1.00 96.94 92 ILE A CA 1
ATOM 715 C C . ILE A 1 92 ? 19.374 11.024 -14.916 1.00 96.94 92 ILE A C 1
ATOM 717 O O . ILE A 1 92 ? 19.665 9.967 -15.482 1.00 96.94 92 ILE A O 1
ATOM 721 N N . LEU A 1 93 ? 18.143 11.291 -14.468 1.00 96.88 93 LEU A N 1
ATOM 722 C CA . LEU A 1 93 ? 16.998 10.406 -14.684 1.00 96.88 93 LEU A CA 1
ATOM 723 C C . LEU A 1 93 ? 16.735 10.262 -16.188 1.00 96.88 93 LEU A C 1
ATOM 725 O O . LEU A 1 93 ? 16.541 11.258 -16.885 1.00 96.88 93 LEU A O 1
ATOM 729 N N . LYS A 1 94 ? 16.721 9.027 -16.692 1.00 96.94 94 LYS A N 1
ATOM 730 C CA . LYS A 1 94 ? 16.454 8.731 -18.107 1.00 96.94 94 LYS A CA 1
ATOM 731 C C . LYS A 1 94 ? 15.047 8.237 -18.359 1.00 96.94 94 LYS A C 1
ATOM 733 O O . LYS A 1 94 ? 14.462 8.583 -19.378 1.00 96.94 94 LYS A O 1
ATOM 738 N N . THR A 1 95 ? 14.531 7.400 -17.471 1.00 96.06 95 THR A N 1
ATOM 739 C CA . THR A 1 95 ? 13.187 6.845 -17.604 1.00 96.06 95 THR A CA 1
ATOM 740 C C . THR A 1 95 ? 12.679 6.349 -16.263 1.00 96.06 95 THR A C 1
ATOM 742 O O . THR A 1 95 ? 13.464 6.014 -15.372 1.00 96.06 95 THR A O 1
ATOM 745 N N . THR A 1 96 ? 11.360 6.255 -16.169 1.00 96.69 96 THR A N 1
ATOM 746 C CA . THR A 1 96 ? 10.642 5.690 -15.033 1.00 96.69 96 THR A CA 1
ATOM 747 C C . THR A 1 96 ? 9.713 4.603 -15.544 1.00 96.69 96 THR A C 1
ATOM 749 O O . THR A 1 96 ? 9.004 4.820 -16.525 1.00 96.69 96 THR A O 1
ATOM 752 N N . TYR A 1 97 ? 9.702 3.458 -14.871 1.00 97.25 97 TYR A N 1
ATOM 753 C CA . TYR A 1 97 ? 8.719 2.403 -15.090 1.00 97.25 97 TYR A CA 1
ATOM 754 C C . TYR A 1 97 ? 7.988 2.090 -13.795 1.00 97.25 97 TYR A C 1
ATOM 756 O O . TYR A 1 97 ? 8.537 2.252 -12.705 1.00 97.25 97 TYR A O 1
ATOM 764 N N . ILE A 1 98 ? 6.745 1.642 -13.921 1.00 97.31 98 ILE A N 1
ATOM 765 C CA . ILE A 1 98 ? 5.921 1.207 -12.797 1.00 97.31 98 ILE A CA 1
ATOM 766 C C . ILE A 1 98 ? 5.440 -0.209 -13.085 1.00 97.31 98 ILE A C 1
ATOM 768 O O . ILE A 1 98 ? 5.096 -0.527 -14.218 1.00 97.31 98 ILE A O 1
ATOM 772 N N . THR A 1 99 ? 5.432 -1.064 -12.075 1.00 97.06 99 THR A N 1
ATOM 773 C CA . THR A 1 99 ? 4.863 -2.409 -12.162 1.00 97.06 99 THR A CA 1
ATOM 774 C C . THR A 1 99 ? 4.051 -2.715 -10.913 1.00 97.06 99 THR A C 1
ATOM 776 O O . THR A 1 99 ? 4.151 -2.009 -9.902 1.00 97.06 99 THR A O 1
ATOM 779 N N . ALA A 1 100 ? 3.245 -3.764 -11.000 1.00 97.31 100 ALA A N 1
ATOM 780 C CA . ALA A 1 100 ? 2.494 -4.308 -9.890 1.00 97.31 100 ALA A CA 1
ATOM 781 C C . ALA A 1 100 ? 2.744 -5.810 -9.801 1.00 97.31 100 ALA A C 1
ATOM 783 O O . ALA A 1 100 ? 2.644 -6.524 -10.800 1.00 97.31 100 ALA A O 1
ATOM 784 N N . LEU A 1 101 ? 3.040 -6.275 -8.592 1.00 96.62 101 LEU A N 1
ATOM 785 C CA . LEU A 1 101 ? 3.120 -7.691 -8.275 1.00 96.62 101 LEU A CA 1
ATOM 786 C C . LEU A 1 101 ? 1.907 -8.054 -7.430 1.00 96.62 101 LEU A C 1
ATOM 788 O O . LEU A 1 101 ? 1.684 -7.446 -6.387 1.00 96.62 101 LEU A O 1
ATOM 792 N N . LYS A 1 102 ? 1.134 -9.038 -7.877 1.00 96.19 102 LYS A N 1
ATOM 793 C CA . LYS A 1 102 ? -0.008 -9.585 -7.153 1.00 96.19 102 LYS A CA 1
ATOM 794 C C . LYS A 1 102 ? 0.358 -10.930 -6.538 1.00 96.19 102 LYS A C 1
ATOM 796 O O . LYS A 1 102 ? 1.002 -11.760 -7.182 1.00 96.19 102 LYS A O 1
ATOM 801 N N . ARG A 1 103 ? -0.054 -11.132 -5.292 1.00 93.81 103 ARG A N 1
ATOM 802 C CA . ARG A 1 103 ? 0.062 -12.398 -4.578 1.00 93.81 103 ARG A CA 1
ATOM 803 C C . ARG A 1 103 ? -1.050 -13.338 -5.035 1.00 93.81 103 ARG A C 1
ATOM 805 O O . ARG A 1 103 ? -2.222 -12.970 -4.983 1.00 93.81 103 ARG A O 1
ATOM 812 N N . ASP A 1 104 ? -0.692 -14.518 -5.517 1.00 90.38 104 ASP A N 1
ATOM 813 C CA . ASP A 1 104 ? -1.652 -15.502 -6.019 1.00 90.38 104 ASP A CA 1
ATOM 814 C C . ASP A 1 104 ? -1.085 -16.918 -5.891 1.00 90.38 104 ASP A C 1
ATOM 816 O O . ASP A 1 104 ? 0.056 -17.175 -6.289 1.00 90.38 104 ASP A O 1
ATOM 820 N N . GLY A 1 105 ? -1.860 -17.835 -5.310 1.00 85.56 105 GLY A N 1
ATOM 821 C CA . GLY A 1 105 ? -1.449 -19.223 -5.117 1.00 85.56 105 GLY A CA 1
ATOM 822 C C . GLY A 1 105 ? -0.170 -19.362 -4.293 1.00 85.56 105 GLY A C 1
ATOM 823 O O . GLY A 1 105 ? 0.615 -20.280 -4.524 1.00 85.56 105 GLY A O 1
ATOM 824 N N . GLY A 1 106 ? 0.078 -18.436 -3.364 1.00 83.00 106 GLY A N 1
ATOM 825 C CA . GLY A 1 106 ? 1.288 -18.465 -2.554 1.00 83.00 106 GLY A CA 1
ATOM 826 C C . GLY A 1 106 ? 2.570 -18.012 -3.271 1.00 83.00 106 GLY A C 1
ATOM 827 O O . GLY A 1 106 ? 3.654 -18.249 -2.724 1.00 83.00 106 GLY A O 1
ATOM 828 N N . HIS A 1 107 ? 2.472 -17.296 -4.400 1.00 87.38 107 HIS A N 1
ATOM 829 C CA . HIS A 1 107 ? 3.611 -16.678 -5.103 1.00 87.38 107 HIS A CA 1
ATOM 830 C C . HIS A 1 107 ? 3.318 -15.236 -5.550 1.00 87.38 107 HIS A C 1
ATOM 832 O O . HIS A 1 107 ? 2.171 -14.876 -5.806 1.00 87.38 107 HIS A O 1
ATOM 838 N N . TRP A 1 108 ? 4.344 -14.385 -5.630 1.00 92.56 108 TRP A N 1
ATOM 839 C CA . TRP A 1 108 ? 4.247 -13.089 -6.311 1.00 92.56 108 TRP A CA 1
ATOM 840 C C . TRP A 1 108 ? 4.362 -13.261 -7.826 1.00 92.56 108 TRP A C 1
ATOM 842 O O . TRP A 1 108 ? 5.311 -13.866 -8.324 1.00 92.56 108 TRP A O 1
ATOM 852 N N . ARG A 1 109 ? 3.425 -12.672 -8.568 1.00 93.25 109 ARG A N 1
ATOM 853 C CA . ARG A 1 109 ? 3.433 -12.638 -10.034 1.00 93.25 109 ARG A CA 1
ATOM 854 C C . ARG A 1 109 ? 3.077 -11.254 -10.549 1.00 93.25 109 ARG A C 1
ATOM 856 O O . ARG A 1 109 ? 2.420 -10.484 -9.855 1.00 93.25 109 ARG A O 1
ATOM 863 N N . SER A 1 110 ? 3.449 -10.953 -11.783 1.00 94.62 110 SER A N 1
ATOM 864 C CA . SER A 1 110 ? 2.915 -9.781 -12.469 1.00 94.62 110 SER A CA 1
ATOM 865 C C . SER A 1 110 ? 1.405 -9.906 -12.701 1.00 94.62 110 SER A C 1
ATOM 867 O O . SER A 1 110 ? 0.820 -10.997 -12.613 1.00 94.62 110 SER A O 1
ATOM 869 N N . LEU A 1 111 ? 0.761 -8.777 -12.997 1.00 95.06 111 LEU A N 1
ATOM 870 C CA . LEU A 1 111 ? -0.639 -8.781 -13.412 1.00 95.06 111 LEU A CA 1
ATOM 871 C C . LEU A 1 111 ? -0.818 -9.588 -14.706 1.00 95.06 111 LEU A C 1
ATOM 873 O O . LEU A 1 111 ? 0.065 -9.653 -15.562 1.00 95.06 111 LEU A O 1
ATOM 877 N N . THR A 1 112 ? -1.969 -10.235 -14.825 1.00 94.88 112 THR A N 1
ATOM 878 C CA . THR A 1 112 ? -2.406 -10.896 -16.061 1.00 94.88 112 THR A CA 1
ATOM 879 C C . THR A 1 112 ? -2.818 -9.857 -17.102 1.00 94.88 112 THR A C 1
ATOM 881 O O . THR A 1 112 ? -3.067 -8.696 -16.773 1.00 94.88 112 THR A O 1
ATOM 884 N N . TYR A 1 113 ? -2.927 -10.272 -18.365 1.00 93.81 113 TYR A N 1
ATOM 885 C CA . TYR A 1 113 ? -3.392 -9.387 -19.433 1.00 93.81 113 TYR A CA 1
ATOM 886 C C . TYR A 1 113 ? -4.789 -8.825 -19.133 1.00 93.81 113 TYR A C 1
ATOM 888 O O . TYR A 1 113 ? -5.028 -7.633 -19.302 1.00 93.81 113 TYR A O 1
ATOM 896 N N . GLU A 1 114 ? -5.685 -9.664 -18.616 1.00 97.00 114 GLU A N 1
ATOM 897 C CA . GLU A 1 114 ? -7.050 -9.286 -18.262 1.00 97.00 114 GLU A CA 1
ATOM 898 C C . GLU A 1 114 ? -7.081 -8.281 -17.099 1.00 97.00 114 GLU A C 1
ATOM 900 O O . GLU A 1 114 ? -7.842 -7.313 -17.134 1.00 97.00 114 GLU A O 1
ATOM 905 N N . GLU A 1 115 ? -6.231 -8.464 -16.081 1.00 96.81 115 GLU A N 1
ATOM 906 C CA . GLU A 1 115 ? -6.084 -7.504 -14.976 1.00 96.81 115 GLU A CA 1
ATOM 907 C C . GLU A 1 115 ? -5.535 -6.155 -15.477 1.00 96.81 115 GLU A C 1
ATOM 909 O O . GLU A 1 115 ? -5.989 -5.094 -15.043 1.00 96.81 115 GLU A O 1
ATOM 914 N N . GLU A 1 116 ? -4.594 -6.167 -16.424 1.00 95.88 116 GLU A N 1
ATOM 915 C CA . GLU A 1 116 ? -4.053 -4.946 -17.028 1.00 95.88 116 GLU A CA 1
ATOM 916 C C . GLU A 1 116 ? -5.063 -4.210 -17.907 1.00 95.88 116 GLU A C 1
ATOM 918 O O . GLU A 1 116 ? -5.170 -2.981 -17.839 1.00 95.88 116 GLU A O 1
ATOM 923 N N . GLU A 1 117 ? -5.824 -4.935 -18.721 1.00 96.50 117 GLU A N 1
ATOM 924 C CA . GLU A 1 117 ? -6.896 -4.365 -19.532 1.00 96.50 117 GLU A CA 1
ATOM 925 C C . GLU A 1 117 ? -7.971 -3.729 -18.640 1.00 96.50 117 GLU A C 1
ATOM 927 O O . GLU A 1 117 ? -8.412 -2.608 -18.902 1.00 96.50 117 GLU A O 1
ATOM 932 N N . ALA A 1 118 ? -8.327 -4.390 -17.536 1.00 96.88 118 ALA A N 1
ATOM 933 C CA . ALA A 1 118 ? -9.352 -3.916 -16.614 1.00 96.88 118 ALA A CA 1
ATOM 934 C C . ALA A 1 118 ? -8.908 -2.729 -15.741 1.00 96.88 118 ALA A C 1
ATOM 936 O O . ALA A 1 118 ? -9.735 -1.873 -15.417 1.00 96.88 118 ALA A O 1
ATOM 937 N N . HIS A 1 119 ? -7.633 -2.663 -15.338 1.00 96.00 119 HIS A N 1
ATOM 938 C CA . HIS A 1 119 ? -7.191 -1.730 -14.291 1.00 96.00 119 HIS A CA 1
ATOM 939 C C . HIS A 1 119 ? -6.087 -0.759 -14.715 1.00 96.00 119 HIS A C 1
ATOM 941 O O . HIS A 1 119 ? -6.052 0.372 -14.232 1.00 96.00 119 HIS A O 1
ATOM 947 N N . ILE A 1 120 ? -5.199 -1.154 -15.627 1.00 96.56 120 ILE A N 1
ATOM 948 C CA . ILE A 1 120 ? -4.066 -0.319 -16.049 1.00 96.56 120 ILE A CA 1
ATOM 949 C C . ILE A 1 120 ? -4.423 0.509 -17.281 1.00 96.56 120 ILE A C 1
ATOM 951 O O . ILE A 1 120 ? -4.209 1.719 -17.299 1.00 96.56 120 ILE A O 1
ATOM 955 N N . THR A 1 121 ? -5.020 -0.117 -18.293 1.00 94.94 121 THR A N 1
ATOM 956 C CA . THR A 1 121 ? -5.415 0.541 -19.547 1.00 94.94 121 THR A CA 1
ATOM 957 C C . THR A 1 121 ? -6.368 1.732 -19.342 1.00 94.94 121 THR A C 1
ATOM 959 O O . THR A 1 121 ? -6.119 2.788 -19.939 1.00 94.94 121 THR A O 1
ATOM 962 N N . PRO A 1 122 ? -7.414 1.653 -18.490 1.00 95.88 122 PRO A N 1
ATOM 963 C CA . PRO A 1 122 ? -8.273 2.808 -18.209 1.00 95.88 122 PRO A CA 1
ATOM 964 C C . PRO A 1 122 ? -7.606 3.869 -17.317 1.00 95.88 122 PRO A C 1
ATOM 966 O O . PRO A 1 122 ? -8.084 5.003 -17.240 1.00 95.88 122 PRO A O 1
ATOM 969 N N . CYS A 1 123 ? -6.499 3.538 -16.648 1.00 96.44 123 CYS A N 1
ATOM 970 C CA . CYS A 1 123 ? -5.775 4.438 -15.762 1.00 96.44 123 CYS A CA 1
ATOM 971 C C . CYS A 1 123 ? -4.804 5.327 -16.556 1.00 96.44 123 CYS A C 1
ATOM 973 O O . CYS A 1 123 ? -3.613 5.035 -16.696 1.00 96.44 123 CYS A O 1
ATOM 975 N N . THR A 1 124 ? -5.317 6.455 -17.058 1.00 92.69 124 THR A N 1
ATOM 976 C CA . THR A 1 124 ? -4.590 7.347 -17.986 1.00 92.69 124 THR A CA 1
ATOM 977 C C . THR A 1 124 ? -3.202 7.770 -17.478 1.00 92.69 124 THR A C 1
ATOM 979 O O . THR A 1 124 ? -2.262 7.694 -18.266 1.00 92.69 124 THR A O 1
ATOM 982 N N . PRO A 1 125 ? -3.008 8.152 -16.197 1.00 93.25 125 PRO A N 1
ATOM 983 C CA . PRO A 1 125 ? -1.687 8.572 -15.714 1.00 93.25 125 PRO A CA 1
ATOM 984 C C . PRO A 1 125 ? -0.668 7.436 -15.564 1.00 93.25 125 PRO A C 1
ATOM 986 O O . PRO A 1 125 ? 0.532 7.690 -15.539 1.00 93.25 125 PRO A O 1
ATOM 989 N N . LEU A 1 126 ? -1.126 6.187 -15.433 1.00 93.75 126 LEU A N 1
ATOM 990 C CA . LEU A 1 126 ? -0.264 5.033 -15.167 1.00 93.75 126 LEU A CA 1
ATOM 991 C C . LEU A 1 126 ? 0.113 4.283 -16.445 1.00 93.75 126 LEU A C 1
ATOM 993 O O . LEU A 1 126 ? 1.239 3.801 -16.553 1.00 93.75 126 LEU A O 1
ATOM 997 N N . ARG A 1 127 ? -0.809 4.189 -17.412 1.00 92.62 127 ARG A N 1
ATOM 998 C CA . ARG A 1 127 ? -0.671 3.305 -18.581 1.00 92.62 127 ARG A CA 1
ATOM 999 C C . ARG A 1 127 ? 0.627 3.512 -19.371 1.00 92.62 127 ARG A C 1
ATOM 1001 O O . ARG A 1 127 ? 1.212 2.541 -19.836 1.00 92.62 127 ARG A O 1
ATOM 1008 N N . ASP A 1 128 ? 1.109 4.753 -19.476 1.00 91.06 128 ASP A N 1
ATOM 1009 C CA . ASP A 1 128 ? 2.306 5.083 -20.264 1.00 91.06 128 ASP A CA 1
ATOM 1010 C C . ASP A 1 128 ? 3.609 4.683 -19.539 1.00 91.06 128 ASP A C 1
ATOM 1012 O O . ASP A 1 128 ? 4.636 4.433 -20.173 1.00 91.06 128 ASP A O 1
ATOM 1016 N N . TYR A 1 129 ? 3.557 4.570 -18.209 1.00 96.25 129 TYR A N 1
ATOM 1017 C CA . TYR A 1 129 ? 4.683 4.186 -17.353 1.00 96.25 129 TYR A CA 1
ATOM 1018 C C . TYR A 1 129 ? 4.686 2.696 -17.019 1.00 96.25 129 TYR A C 1
ATOM 1020 O O . TYR A 1 129 ? 5.726 2.150 -16.639 1.00 96.25 129 TYR A O 1
ATOM 1028 N N . TYR A 1 130 ? 3.532 2.042 -17.133 1.00 96.69 130 TYR A N 1
ATOM 1029 C CA . TYR A 1 130 ? 3.373 0.676 -16.680 1.00 96.69 130 TYR A CA 1
ATOM 1030 C C . TYR A 1 130 ? 4.130 -0.324 -17.568 1.00 96.69 130 TYR A C 1
ATOM 1032 O O . TYR A 1 130 ? 4.130 -0.244 -18.804 1.00 96.69 130 TYR A O 1
ATOM 1040 N N . LYS A 1 131 ? 4.787 -1.283 -16.914 1.00 94.81 131 LYS A N 1
ATOM 1041 C CA . LYS A 1 131 ? 5.415 -2.459 -17.512 1.00 94.81 131 LYS A CA 1
ATOM 1042 C C . LYS A 1 131 ? 5.075 -3.680 -16.663 1.00 94.81 131 LYS A C 1
ATOM 1044 O O . LYS A 1 131 ? 5.351 -3.688 -15.467 1.00 94.81 131 LYS A O 1
ATOM 1049 N N . ASN A 1 132 ? 4.532 -4.717 -17.301 1.00 90.62 132 ASN A N 1
ATOM 1050 C CA . ASN A 1 132 ? 4.254 -6.006 -16.662 1.00 90.62 132 ASN A CA 1
ATOM 1051 C C . ASN A 1 132 ? 5.522 -6.584 -16.002 1.00 90.62 132 ASN A C 1
ATOM 1053 O O . ASN A 1 132 ? 5.495 -7.022 -14.858 1.00 90.62 132 ASN A O 1
ATOM 1057 N N . GLU A 1 133 ? 6.664 -6.459 -16.680 1.00 90.50 133 GLU A N 1
ATOM 1058 C CA . GLU A 1 133 ? 7.985 -6.782 -16.145 1.00 90.50 133 GLU A CA 1
ATOM 1059 C C . GLU A 1 133 ? 8.929 -5.590 -16.309 1.00 90.50 133 GLU A C 1
ATOM 1061 O O . GLU A 1 133 ? 9.029 -4.998 -17.390 1.00 90.50 133 GLU A O 1
ATOM 1066 N N . ILE A 1 134 ? 9.668 -5.247 -15.253 1.00 91.25 134 ILE A N 1
ATOM 1067 C CA . ILE A 1 134 ? 10.655 -4.166 -15.310 1.00 91.25 134 ILE A CA 1
ATOM 1068 C C . ILE A 1 134 ? 11.995 -4.719 -15.783 1.00 91.25 134 ILE A C 1
ATOM 1070 O O . ILE A 1 134 ? 12.598 -5.587 -15.152 1.00 91.25 134 ILE A O 1
ATOM 1074 N N . ARG A 1 135 ? 12.492 -4.153 -16.882 1.00 91.12 135 ARG A N 1
ATOM 1075 C CA . ARG A 1 135 ? 13.784 -4.491 -17.480 1.00 91.12 135 ARG A CA 1
ATOM 1076 C C . ARG A 1 135 ? 14.663 -3.250 -17.571 1.00 91.12 135 ARG A C 1
ATOM 1078 O O . ARG A 1 135 ? 14.178 -2.151 -17.845 1.00 91.12 135 ARG A O 1
ATOM 1085 N N . TRP A 1 136 ? 15.962 -3.432 -17.372 1.00 91.69 136 TRP A N 1
ATOM 1086 C CA . TRP A 1 136 ? 16.968 -2.406 -17.596 1.00 91.69 136 TRP A CA 1
ATOM 1087 C C . TRP A 1 136 ? 16.909 -1.900 -19.043 1.00 91.69 136 TRP A C 1
ATOM 1089 O O . TRP A 1 136 ? 16.974 -2.706 -19.977 1.00 91.69 136 TRP A O 1
ATOM 1099 N N . PRO A 1 137 ? 16.849 -0.574 -19.263 1.00 91.19 137 PRO A N 1
ATOM 1100 C CA . PRO A 1 137 ? 16.982 -0.013 -20.598 1.00 91.19 137 PRO A CA 1
ATOM 1101 C C . PRO A 1 137 ? 18.315 -0.425 -21.227 1.00 91.19 137 PRO A C 1
ATOM 1103 O O . PRO A 1 137 ? 19.366 -0.299 -20.597 1.00 91.19 137 PRO A O 1
ATOM 1106 N N . LYS A 1 138 ? 18.290 -0.864 -22.493 1.00 87.31 138 LYS A N 1
ATOM 1107 C CA . LYS A 1 138 ? 19.489 -1.334 -23.217 1.00 87.31 138 LYS A CA 1
ATOM 1108 C C . LYS A 1 138 ? 20.641 -0.323 -23.216 1.00 87.31 138 LYS A C 1
ATOM 1110 O O . LYS A 1 138 ? 21.793 -0.725 -23.201 1.00 87.31 138 LYS A O 1
ATOM 1115 N N . SER A 1 139 ? 20.337 0.976 -23.229 1.00 88.38 139 SER A N 1
ATOM 1116 C CA . SER A 1 139 ? 21.339 2.052 -23.193 1.00 88.38 139 SER A CA 1
ATOM 1117 C C . SER A 1 139 ? 22.041 2.204 -21.839 1.00 88.38 139 SER A C 1
ATOM 1119 O O . SER A 1 139 ? 23.113 2.801 -21.766 1.00 88.38 139 SER A O 1
ATOM 1121 N N . LEU A 1 140 ? 21.438 1.694 -20.765 1.00 90.44 140 LEU A N 1
ATOM 1122 C CA . LEU A 1 140 ? 21.971 1.777 -19.407 1.00 90.44 140 LEU A CA 1
ATOM 1123 C C . LEU A 1 140 ? 22.595 0.455 -18.963 1.00 90.44 140 LEU A C 1
ATOM 1125 O O . LEU A 1 140 ? 23.595 0.455 -18.251 1.00 90.44 140 LEU A O 1
ATOM 1129 N N . TYR A 1 141 ? 22.042 -0.669 -19.415 1.00 86.31 141 TYR A N 1
ATOM 1130 C CA . TYR A 1 141 ? 22.559 -1.991 -19.096 1.00 86.31 141 TYR A CA 1
ATOM 1131 C C . TYR A 1 141 ? 23.998 -2.178 -19.608 1.00 86.31 141 TYR A C 1
ATOM 1133 O O . TYR A 1 141 ? 24.256 -2.076 -20.804 1.00 86.31 141 TYR A O 1
ATOM 1141 N N . GLY A 1 142 ? 24.939 -2.457 -18.701 1.00 80.25 142 GLY A N 1
ATOM 1142 C CA . GLY A 1 142 ? 26.366 -2.606 -19.024 1.00 80.25 142 GLY A CA 1
ATOM 1143 C C . GLY A 1 142 ? 27.163 -1.296 -19.057 1.00 80.25 142 GLY A C 1
ATOM 1144 O O . GLY A 1 142 ? 28.381 -1.330 -19.219 1.00 80.25 142 GLY A O 1
ATOM 1145 N N . THR A 1 143 ? 26.514 -0.147 -18.850 1.00 87.31 143 THR A N 1
ATOM 1146 C CA . THR A 1 143 ? 27.197 1.144 -18.720 1.00 87.31 143 THR A CA 1
ATOM 1147 C C . THR A 1 143 ? 27.610 1.364 -17.264 1.00 87.31 143 THR A C 1
ATOM 1149 O O . THR A 1 143 ? 26.770 1.427 -16.362 1.00 87.31 143 THR A O 1
ATOM 1152 N N . THR A 1 144 ? 28.915 1.503 -17.022 1.00 90.56 144 THR A N 1
ATOM 1153 C CA . THR A 1 144 ? 29.479 1.725 -15.682 1.00 90.56 144 THR A CA 1
ATOM 1154 C C . THR A 1 144 ? 28.900 2.973 -15.019 1.00 90.56 144 THR A C 1
ATOM 1156 O O . THR A 1 144 ? 28.845 4.042 -15.627 1.00 90.56 144 THR A O 1
ATOM 1159 N N . GLY A 1 145 ? 28.516 2.847 -13.747 1.00 89.25 145 GLY A N 1
ATOM 1160 C CA . GLY A 1 145 ? 27.990 3.948 -12.935 1.00 89.25 145 GLY A CA 1
ATOM 1161 C C . GLY A 1 145 ? 26.491 4.207 -13.104 1.00 89.25 145 GLY A C 1
ATOM 1162 O O . GLY A 1 145 ? 25.958 5.082 -12.430 1.00 89.25 145 GLY A O 1
ATOM 1163 N N . THR A 1 146 ? 25.801 3.452 -13.962 1.00 95.19 146 THR A N 1
ATOM 1164 C CA . THR A 1 146 ? 24.335 3.477 -14.014 1.00 95.19 146 THR A CA 1
ATOM 1165 C C . THR A 1 146 ? 23.734 2.770 -12.803 1.00 95.19 146 THR A C 1
ATOM 1167 O O . THR A 1 146 ? 24.325 1.851 -12.221 1.00 95.19 146 THR A O 1
ATOM 1170 N N . TYR A 1 147 ? 22.555 3.225 -12.394 1.00 95.81 147 TYR A N 1
ATOM 1171 C CA . TYR A 1 147 ? 21.853 2.663 -11.251 1.00 95.81 147 TYR A CA 1
ATOM 1172 C C . TYR A 1 147 ? 20.342 2.885 -11.377 1.00 95.81 147 TYR A C 1
ATOM 1174 O O . TYR A 1 147 ? 19.876 3.728 -12.148 1.00 95.81 147 TYR A O 1
ATOM 1182 N N . CYS A 1 148 ? 19.571 2.111 -10.623 1.00 96.12 148 CYS A N 1
ATOM 1183 C CA . CYS A 1 148 ? 18.126 2.227 -10.542 1.00 96.12 148 CYS A CA 1
ATOM 1184 C C . CYS A 1 148 ? 17.705 2.486 -9.093 1.00 96.12 148 CYS A C 1
ATOM 1186 O O . CYS A 1 148 ? 18.214 1.833 -8.180 1.00 96.12 148 CYS A O 1
ATOM 1188 N N . ARG A 1 149 ? 16.788 3.434 -8.871 1.00 96.19 149 ARG A N 1
ATOM 1189 C CA . ARG A 1 149 ? 16.093 3.598 -7.588 1.00 96.19 149 ARG A CA 1
ATOM 1190 C C . ARG A 1 149 ? 14.766 2.867 -7.648 1.00 96.19 149 ARG A C 1
ATOM 1192 O O . ARG A 1 149 ? 13.949 3.131 -8.525 1.00 96.19 149 ARG A O 1
ATOM 1199 N N . ILE A 1 150 ? 14.565 1.970 -6.697 1.00 96.00 150 ILE A N 1
ATOM 1200 C CA . ILE A 1 150 ? 13.375 1.143 -6.573 1.00 96.00 150 ILE A CA 1
ATOM 1201 C C . ILE A 1 150 ? 12.576 1.611 -5.368 1.00 96.00 150 ILE A C 1
ATOM 1203 O O . ILE A 1 150 ? 13.021 1.470 -4.233 1.00 96.00 150 ILE A O 1
ATOM 1207 N N . TYR A 1 151 ? 11.383 2.116 -5.627 1.00 94.81 151 TYR A N 1
ATOM 1208 C CA . TYR A 1 151 ? 10.369 2.439 -4.636 1.00 94.81 151 TYR A CA 1
ATOM 1209 C C . TYR A 1 151 ? 9.366 1.289 -4.606 1.00 94.81 151 TYR A C 1
ATOM 1211 O O . TYR A 1 151 ? 8.984 0.792 -5.664 1.00 94.81 151 TYR A O 1
ATOM 1219 N N . ALA A 1 152 ? 8.928 0.869 -3.423 1.00 94.44 152 ALA A N 1
ATOM 1220 C CA . ALA A 1 152 ? 7.916 -0.173 -3.284 1.00 94.44 152 ALA A CA 1
ATOM 1221 C C . ALA A 1 152 ? 6.924 0.192 -2.184 1.00 94.44 152 ALA A C 1
ATOM 1223 O O . ALA A 1 152 ? 7.320 0.689 -1.124 1.00 94.44 152 ALA A O 1
ATOM 1224 N N . ARG A 1 153 ? 5.643 -0.057 -2.453 1.00 93.00 153 ARG A N 1
ATOM 1225 C CA . ARG A 1 153 ? 4.549 0.273 -1.547 1.00 93.00 153 ARG A CA 1
ATOM 1226 C C . ARG A 1 153 ? 3.422 -0.747 -1.650 1.00 93.00 153 ARG A C 1
ATOM 1228 O O . ARG A 1 153 ? 3.002 -1.112 -2.745 1.00 93.00 153 ARG A O 1
ATOM 1235 N N . TYR A 1 154 ? 2.931 -1.172 -0.498 1.00 94.19 154 TYR A N 1
ATOM 1236 C CA . TYR A 1 154 ? 1.740 -1.998 -0.353 1.00 94.19 154 TYR A CA 1
ATOM 1237 C C . TYR A 1 154 ? 0.565 -1.126 0.091 1.00 94.19 154 TYR A C 1
ATOM 1239 O O . TYR A 1 154 ? 0.721 -0.297 0.992 1.00 94.19 154 TYR A O 1
ATOM 1247 N N . LEU A 1 155 ? -0.591 -1.310 -0.547 1.00 92.88 155 LEU A N 1
ATOM 1248 C CA . LEU A 1 155 ? -1.821 -0.543 -0.299 1.00 92.88 155 LEU A CA 1
ATOM 1249 C C . LEU A 1 155 ? -3.052 -1.466 -0.235 1.00 92.88 155 LEU A C 1
ATOM 1251 O O . LEU A 1 155 ? -4.160 -1.070 -0.611 1.00 92.88 155 LEU A O 1
ATOM 1255 N N . GLY A 1 156 ? -2.858 -2.715 0.192 1.00 90.94 156 GLY A N 1
ATOM 1256 C CA . GLY A 1 156 ? -3.894 -3.745 0.143 1.00 90.94 156 GLY A CA 1
ATOM 1257 C C . GLY A 1 156 ? -4.064 -4.364 -1.245 1.00 90.94 156 GLY A C 1
ATOM 1258 O O . GLY A 1 156 ? -3.145 -4.398 -2.063 1.00 90.94 156 GLY A O 1
ATOM 1259 N N . GLN A 1 157 ? -5.284 -4.819 -1.520 1.00 93.75 157 GLN A N 1
ATOM 1260 C CA . GLN A 1 157 ? -5.683 -5.473 -2.774 1.00 93.75 157 GLN A CA 1
ATOM 1261 C C . GLN A 1 157 ? -6.226 -4.478 -3.817 1.00 93.75 157 GLN A C 1
ATOM 1263 O O . GLN A 1 157 ? -7.065 -4.810 -4.654 1.00 93.75 157 GLN A O 1
ATOM 1268 N N . GLN A 1 158 ? -5.818 -3.211 -3.717 1.00 93.12 158 GLN A N 1
ATOM 1269 C CA . GLN A 1 158 ? -6.430 -2.111 -4.457 1.00 93.12 158 GLN A CA 1
ATOM 1270 C C . GLN A 1 158 ? -5.728 -1.804 -5.779 1.00 93.12 158 GLN A C 1
ATOM 1272 O O . GLN A 1 158 ? -4.498 -1.772 -5.870 1.00 93.12 158 GLN A O 1
ATOM 1277 N N . TYR A 1 159 ? -6.544 -1.452 -6.770 1.00 96.06 159 TYR A N 1
ATOM 1278 C CA . TYR A 1 159 ? -6.113 -0.886 -8.044 1.00 96.06 159 TYR A CA 1
ATOM 1279 C C . TYR A 1 159 ? -6.369 0.624 -8.093 1.00 96.06 159 TYR A C 1
ATOM 1281 O O . TYR A 1 159 ? -7.320 1.105 -7.468 1.00 96.06 159 TYR A O 1
ATOM 1289 N N . PRO A 1 160 ? -5.563 1.393 -8.847 1.00 96.19 160 PRO A N 1
ATOM 1290 C CA . PRO A 1 160 ? -5.831 2.805 -9.055 1.00 96.19 160 PRO A CA 1
ATOM 1291 C C . PRO A 1 160 ? -7.120 3.012 -9.856 1.00 96.19 160 PRO A C 1
ATOM 1293 O O . PRO A 1 160 ? -7.461 2.240 -10.751 1.00 96.19 160 PRO A O 1
ATOM 1296 N N . ASN A 1 161 ? -7.822 4.104 -9.565 1.00 96.00 161 ASN A N 1
ATOM 1297 C CA . ASN A 1 161 ? -8.929 4.565 -10.396 1.00 96.00 161 ASN A CA 1
ATOM 1298 C C . ASN A 1 161 ? -8.431 5.141 -11.740 1.00 96.00 161 ASN A C 1
ATOM 1300 O O . ASN A 1 161 ? -7.232 5.296 -11.969 1.00 96.00 161 ASN A O 1
ATOM 1304 N N . ALA A 1 162 ? -9.357 5.537 -12.622 1.00 96.06 162 ALA A N 1
ATOM 1305 C CA . ALA A 1 162 ? -9.033 6.083 -13.948 1.00 96.06 162 ALA A CA 1
ATOM 1306 C C . ALA A 1 162 ? -8.107 7.322 -13.921 1.00 96.06 162 ALA A C 1
ATOM 1308 O O . ALA A 1 162 ? -7.411 7.608 -14.898 1.00 96.06 162 ALA A O 1
ATOM 1309 N N . SER A 1 163 ? -8.081 8.051 -12.801 1.00 95.38 163 SER A N 1
ATOM 1310 C CA . SER A 1 163 ? -7.219 9.212 -12.565 1.00 95.38 163 SER A CA 1
ATOM 1311 C C . SER A 1 163 ? -5.892 8.861 -11.885 1.00 95.38 163 SER A C 1
ATOM 1313 O O . SER A 1 163 ? -5.200 9.770 -11.433 1.00 95.38 163 SER A O 1
ATOM 1315 N N . GLY A 1 164 ? -5.523 7.581 -11.792 1.00 95.31 164 GLY A N 1
ATOM 1316 C CA . GLY A 1 164 ? -4.247 7.162 -11.215 1.00 95.31 164 GLY A CA 1
ATOM 1317 C C . GLY A 1 164 ? -4.183 7.271 -9.703 1.00 95.31 164 GLY A C 1
ATOM 1318 O O . GLY A 1 164 ? -3.106 7.519 -9.174 1.00 95.31 164 GLY A O 1
ATOM 1319 N N . LYS A 1 165 ? -5.306 7.118 -8.998 1.00 95.31 165 LYS A N 1
ATOM 1320 C CA . LYS A 1 165 ? -5.342 7.286 -7.541 1.00 95.31 165 LYS A CA 1
ATOM 1321 C C . LYS A 1 165 ? -5.815 6.035 -6.822 1.00 95.31 165 LYS A C 1
ATOM 1323 O O . LYS A 1 165 ? -6.806 5.438 -7.237 1.00 95.31 165 LYS A O 1
ATOM 1328 N N . ILE A 1 166 ? -5.157 5.710 -5.715 1.00 95.06 166 ILE A N 1
ATOM 1329 C CA . ILE A 1 166 ? -5.637 4.756 -4.711 1.00 95.06 166 ILE A CA 1
ATOM 1330 C C . ILE A 1 166 ? -6.008 5.555 -3.462 1.00 95.06 166 ILE A C 1
ATOM 1332 O O . ILE A 1 166 ? -5.201 6.349 -2.973 1.00 95.06 166 ILE A O 1
ATOM 1336 N N . ALA A 1 167 ? -7.232 5.367 -2.971 1.00 92.12 167 ALA A N 1
ATOM 1337 C CA . ALA A 1 167 ? -7.650 5.943 -1.701 1.00 92.12 167 ALA A CA 1
ATOM 1338 C C . ALA A 1 167 ? -6.963 5.186 -0.560 1.00 92.12 167 ALA A C 1
ATOM 1340 O O . ALA A 1 167 ? -6.946 3.955 -0.539 1.00 92.12 167 ALA A O 1
ATOM 1341 N N . VAL A 1 168 ? -6.392 5.928 0.380 1.00 90.50 168 VAL A N 1
ATOM 1342 C CA . VAL A 1 168 ? -5.745 5.377 1.566 1.00 90.50 168 VAL A CA 1
ATOM 1343 C C . VAL A 1 168 ? -6.559 5.828 2.769 1.00 90.50 168 VAL A C 1
ATOM 1345 O O . VAL A 1 168 ? -6.517 6.981 3.203 1.00 90.50 168 VAL A O 1
ATOM 1348 N N . THR A 1 169 ? -7.380 4.902 3.243 1.00 89.00 169 THR A N 1
ATOM 1349 C CA . THR A 1 169 ? -8.257 5.043 4.400 1.00 89.00 169 THR A CA 1
ATOM 1350 C C . THR A 1 169 ? -7.731 4.225 5.580 1.00 89.00 169 THR A C 1
ATOM 1352 O O . THR A 1 169 ? -6.938 3.301 5.393 1.00 89.00 169 THR A O 1
ATOM 1355 N N . PRO A 1 170 ? -8.183 4.521 6.811 1.00 88.94 170 PRO A N 1
ATOM 1356 C CA . PRO A 1 170 ? -7.678 3.870 8.021 1.00 88.94 170 PRO A CA 1
ATOM 1357 C C . PRO A 1 170 ? -7.992 2.378 8.155 1.00 88.94 170 PRO A C 1
ATOM 1359 O O . PRO A 1 170 ? -7.721 1.801 9.195 1.00 88.94 170 PRO A O 1
ATOM 1362 N N . ASP A 1 171 ? -8.610 1.736 7.174 1.00 87.50 171 ASP A N 1
ATOM 1363 C CA . ASP A 1 171 ? -8.811 0.289 7.133 1.00 87.50 171 ASP A CA 1
ATOM 1364 C C . ASP A 1 171 ? -7.858 -0.425 6.161 1.00 87.50 171 ASP A C 1
ATOM 1366 O O . ASP A 1 171 ? -7.986 -1.629 5.948 1.00 87.50 171 ASP A O 1
ATOM 1370 N N . ILE A 1 172 ? -6.883 0.301 5.607 1.00 88.81 172 ILE A N 1
ATOM 1371 C CA . ILE A 1 172 ? -5.829 -0.237 4.747 1.00 88.81 172 ILE A CA 1
ATOM 1372 C C . ILE A 1 172 ? -4.511 -0.278 5.512 1.00 88.81 172 ILE A C 1
ATOM 1374 O O . ILE A 1 172 ? -4.026 0.742 6.004 1.00 88.81 172 ILE A O 1
ATOM 1378 N N . ASP A 1 173 ? -3.906 -1.463 5.551 1.00 88.25 173 ASP A N 1
ATOM 1379 C CA . ASP A 1 173 ? -2.547 -1.639 6.050 1.00 88.25 173 ASP A CA 1
ATOM 1380 C C . ASP A 1 173 ? -1.556 -1.110 5.008 1.00 88.25 173 ASP A C 1
ATOM 1382 O O . ASP A 1 173 ? -1.342 -1.723 3.960 1.00 88.25 173 ASP A O 1
ATOM 1386 N N . VAL A 1 174 ? -0.987 0.063 5.262 1.00 89.31 174 VAL A N 1
ATOM 1387 C CA . VAL A 1 174 ? 0.037 0.652 4.397 1.00 89.31 174 VAL A CA 1
ATOM 1388 C C . VAL A 1 174 ? 1.385 0.093 4.808 1.00 89.31 174 VAL A C 1
ATOM 1390 O O . VAL A 1 174 ? 1.792 0.300 5.940 1.00 89.31 174 VAL A O 1
ATOM 1393 N N . ILE A 1 175 ? 2.130 -0.518 3.885 1.00 89.06 175 ILE A N 1
ATOM 1394 C CA . ILE A 1 175 ? 3.469 -1.052 4.176 1.00 89.06 175 ILE A CA 1
ATOM 1395 C C . ILE A 1 175 ? 4.493 -0.476 3.190 1.00 89.06 175 ILE A C 1
ATOM 1397 O O . ILE A 1 175 ? 4.290 -0.491 1.974 1.00 89.06 175 ILE A O 1
ATOM 1401 N N . ASN A 1 176 ? 5.615 0.017 3.725 1.00 86.12 176 ASN A N 1
ATOM 1402 C CA . ASN A 1 176 ? 6.632 0.770 2.982 1.00 86.12 176 ASN A CA 1
ATOM 1403 C C . ASN A 1 176 ? 8.032 0.164 3.142 1.00 86.12 176 ASN A C 1
ATOM 1405 O O . ASN A 1 176 ? 8.283 -0.626 4.051 1.00 86.12 176 ASN A O 1
ATOM 1409 N N . ILE A 1 177 ? 8.973 0.591 2.295 1.00 84.62 177 ILE A N 1
ATOM 1410 C CA . ILE A 1 177 ? 10.414 0.355 2.484 1.00 84.62 177 ILE A CA 1
ATOM 1411 C C . ILE A 1 177 ? 11.069 1.516 3.271 1.00 84.62 177 ILE A C 1
ATOM 1413 O O . ILE A 1 177 ? 10.699 2.673 3.070 1.00 84.62 177 ILE A O 1
ATOM 1417 N N . PRO A 1 178 ? 12.047 1.255 4.161 1.00 71.94 178 PRO A N 1
ATOM 1418 C CA . PRO A 1 178 ? 12.492 2.201 5.199 1.00 71.94 178 PRO A CA 1
ATOM 1419 C C . PRO A 1 178 ? 13.232 3.454 4.705 1.00 71.94 178 PRO A C 1
ATOM 1421 O O . PRO A 1 178 ? 13.266 4.448 5.422 1.00 71.94 178 PRO A O 1
ATOM 1424 N N . ASN A 1 179 ? 13.805 3.436 3.496 1.00 71.06 179 ASN A N 1
ATOM 1425 C CA . ASN A 1 179 ? 14.662 4.516 2.978 1.00 71.06 179 ASN A CA 1
ATOM 1426 C C . ASN A 1 179 ? 14.053 5.270 1.786 1.00 71.06 179 ASN A C 1
ATOM 1428 O O . ASN A 1 179 ? 14.783 5.877 1.004 1.00 71.06 179 ASN A O 1
ATOM 1432 N N . ASN A 1 180 ? 12.730 5.209 1.613 1.00 75.69 180 ASN A N 1
ATOM 1433 C CA . ASN A 1 180 ? 11.986 5.646 0.422 1.00 75.69 180 ASN A CA 1
ATOM 1434 C C . ASN A 1 180 ? 12.308 4.844 -0.851 1.00 75.69 180 ASN A C 1
ATOM 1436 O O . ASN A 1 180 ? 11.386 4.515 -1.587 1.00 75.69 180 ASN A O 1
ATOM 1440 N N . TYR A 1 181 ? 13.574 4.488 -1.092 1.00 86.06 181 TYR A N 1
ATOM 1441 C CA . TYR A 1 181 ? 14.008 3.635 -2.195 1.00 86.06 181 TYR A CA 1
ATOM 1442 C C . TYR A 1 181 ? 15.163 2.694 -1.817 1.00 86.06 181 TYR A C 1
ATOM 1444 O O . TYR A 1 181 ? 15.939 2.957 -0.897 1.00 86.06 181 TYR A O 1
ATOM 1452 N N . SER A 1 182 ? 15.294 1.612 -2.581 1.00 86.56 182 SER A N 1
ATOM 1453 C CA . SER A 1 182 ? 16.481 0.757 -2.657 1.00 86.56 182 SER A CA 1
ATOM 1454 C C . SER A 1 182 ? 17.253 1.078 -3.934 1.00 86.56 182 SER A C 1
ATOM 1456 O O . SER A 1 182 ? 16.652 1.255 -4.991 1.00 86.56 182 SER A O 1
ATOM 1458 N N . THR A 1 183 ? 18.580 1.136 -3.863 1.00 91.38 183 THR A N 1
ATOM 1459 C CA . THR A 1 183 ? 19.420 1.257 -5.064 1.00 91.38 183 THR A CA 1
ATOM 1460 C C . THR A 1 183 ? 19.736 -0.130 -5.613 1.00 91.38 183 THR A C 1
ATOM 1462 O O . THR A 1 183 ? 20.053 -1.034 -4.844 1.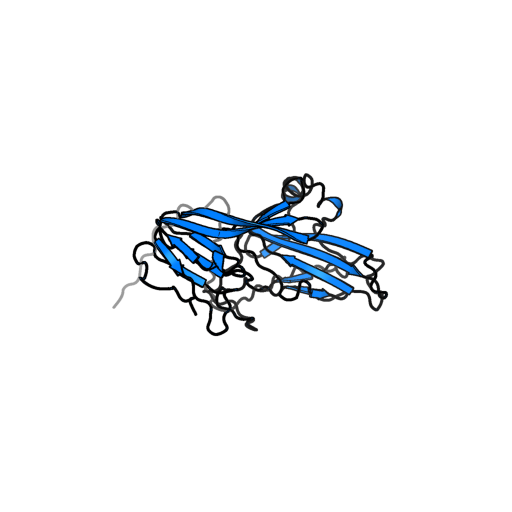00 91.38 183 THR A O 1
ATOM 1465 N N . SER A 1 184 ? 19.653 -0.285 -6.931 1.00 90.81 184 SER A N 1
ATOM 1466 C CA . SER A 1 184 ? 19.994 -1.507 -7.655 1.00 90.81 184 SER A CA 1
ATOM 1467 C C . SER A 1 184 ? 20.931 -1.204 -8.815 1.00 90.81 184 SER A C 1
ATOM 1469 O O . SER A 1 184 ? 20.759 -0.208 -9.525 1.00 90.81 184 SER A O 1
ATOM 1471 N N . HIS A 1 185 ? 21.889 -2.096 -9.033 1.00 90.88 185 HIS A N 1
ATOM 1472 C CA . HIS A 1 185 ? 22.765 -2.098 -10.194 1.00 90.88 185 HIS A CA 1
ATOM 1473 C C . HIS A 1 185 ? 22.432 -3.257 -11.149 1.00 90.88 185 HIS A C 1
ATOM 1475 O O . HIS A 1 185 ? 21.787 -4.234 -10.752 1.00 90.88 185 HIS A O 1
ATOM 1481 N N . PRO A 1 186 ? 22.838 -3.163 -12.430 1.00 87.12 186 PRO A N 1
ATOM 1482 C CA . PRO A 1 186 ? 22.601 -4.227 -13.399 1.00 87.12 186 PRO A CA 1
ATOM 1483 C C . PRO A 1 186 ? 23.081 -5.599 -12.902 1.00 87.12 186 PRO A C 1
ATOM 1485 O O . PRO A 1 186 ? 24.216 -5.739 -12.454 1.00 87.12 186 PRO A O 1
ATOM 1488 N N . GLY A 1 187 ? 22.217 -6.613 -13.013 1.00 82.81 187 GLY A N 1
ATOM 1489 C CA . GLY A 1 187 ? 22.507 -7.993 -12.603 1.00 82.81 187 GLY A CA 1
ATOM 1490 C C . GLY A 1 187 ? 22.248 -8.312 -11.125 1.00 82.81 187 GLY A C 1
ATOM 1491 O O . GLY A 1 187 ? 22.349 -9.475 -10.739 1.00 82.81 187 GLY A O 1
ATOM 1492 N N . GLU A 1 188 ? 21.887 -7.329 -10.299 1.00 87.75 188 GLU A N 1
ATOM 1493 C CA . GLU A 1 188 ? 21.559 -7.559 -8.891 1.00 87.75 188 GLU A CA 1
ATOM 1494 C C . GLU A 1 188 ? 20.109 -8.021 -8.687 1.00 87.75 188 GLU A C 1
ATOM 1496 O O . GLU A 1 188 ? 19.194 -7.624 -9.410 1.00 87.75 188 GLU A O 1
ATOM 1501 N N . VAL A 1 189 ? 19.893 -8.818 -7.638 1.00 88.94 189 VAL A N 1
ATOM 1502 C CA . VAL A 1 189 ? 18.552 -9.102 -7.110 1.00 88.94 189 VAL A CA 1
ATOM 1503 C C . VAL A 1 189 ? 18.188 -8.022 -6.096 1.00 88.94 189 VAL A C 1
ATOM 1505 O O . VAL A 1 189 ? 18.891 -7.820 -5.102 1.00 88.94 189 VAL A O 1
ATOM 1508 N N . VAL A 1 190 ? 17.071 -7.340 -6.329 1.00 89.81 190 VAL A N 1
ATOM 1509 C CA . VAL A 1 190 ? 16.600 -6.243 -5.486 1.00 89.81 190 VAL A CA 1
ATOM 1510 C C . VAL A 1 190 ? 15.897 -6.795 -4.259 1.00 89.81 190 VAL A C 1
ATOM 1512 O O . VAL A 1 190 ? 14.821 -7.380 -4.346 1.00 89.81 190 VAL A O 1
ATOM 1515 N N . LYS A 1 191 ? 16.479 -6.559 -3.086 1.00 88.88 191 LYS A N 1
ATOM 1516 C CA . LYS A 1 191 ? 15.874 -6.945 -1.810 1.00 88.88 191 LYS A CA 1
ATOM 1517 C C . LYS A 1 191 ? 14.858 -5.898 -1.375 1.00 88.88 191 LYS A C 1
ATOM 1519 O O . LYS A 1 191 ? 15.229 -4.771 -1.042 1.00 88.88 191 LYS A O 1
ATOM 1524 N N . LEU A 1 192 ? 13.586 -6.279 -1.332 1.00 89.75 192 LEU A N 1
ATOM 1525 C CA . LEU A 1 192 ? 12.525 -5.450 -0.769 1.00 89.75 192 LEU A CA 1
ATOM 1526 C C . LEU A 1 192 ? 12.331 -5.845 0.693 1.00 89.75 192 LEU A C 1
ATOM 1528 O O . LEU A 1 192 ? 12.017 -6.994 1.014 1.00 89.75 192 LEU A O 1
ATOM 1532 N N . ARG A 1 193 ? 12.624 -4.902 1.589 1.00 87.50 193 ARG A N 1
ATOM 1533 C CA . ARG A 1 193 ? 12.512 -5.059 3.040 1.00 87.50 193 ARG A CA 1
ATOM 1534 C C . ARG A 1 193 ? 11.560 -4.001 3.548 1.00 87.50 193 ARG A C 1
ATOM 1536 O O . ARG A 1 193 ? 11.793 -2.814 3.342 1.00 87.50 193 ARG A O 1
ATOM 1543 N N . PHE A 1 194 ? 10.491 -4.461 4.169 1.00 86.69 194 PHE A N 1
ATOM 1544 C CA . PHE A 1 194 ? 9.352 -3.638 4.510 1.00 86.69 194 PHE A CA 1
ATOM 1545 C C . PHE A 1 194 ? 9.302 -3.350 6.008 1.00 86.69 194 PHE A C 1
ATOM 1547 O O . PHE A 1 194 ? 9.863 -4.093 6.812 1.00 86.69 194 PHE A O 1
ATOM 1554 N N . PHE A 1 195 ? 8.616 -2.277 6.379 1.00 85.81 195 PHE A N 1
ATOM 1555 C CA . PHE A 1 195 ? 8.304 -1.942 7.762 1.00 85.81 195 PHE A CA 1
ATOM 1556 C C . PHE A 1 195 ? 6.862 -1.449 7.866 1.00 85.81 195 PHE A C 1
ATOM 1558 O O . PHE A 1 195 ? 6.305 -0.971 6.878 1.00 85.81 195 PHE A O 1
ATOM 1565 N N . GLN A 1 196 ? 6.296 -1.545 9.069 1.00 86.62 196 GLN A N 1
ATOM 1566 C CA . GLN A 1 196 ? 4.974 -1.023 9.401 1.00 86.62 196 GLN A CA 1
ATOM 1567 C C . GLN A 1 196 ? 5.067 0.474 9.763 1.00 86.62 196 GLN A C 1
ATOM 1569 O O . GLN A 1 196 ? 5.596 0.809 10.828 1.00 86.62 196 GLN A O 1
ATOM 1574 N N . PRO A 1 197 ? 4.612 1.399 8.895 1.00 85.56 197 PRO A N 1
ATOM 1575 C CA . PRO A 1 197 ? 4.658 2.832 9.148 1.00 85.56 197 PRO A CA 1
ATOM 1576 C C . PRO A 1 197 ? 3.525 3.312 10.061 1.00 85.56 197 PRO A C 1
ATOM 1578 O O . PRO A 1 197 ? 3.661 4.384 10.643 1.00 85.56 197 PRO A O 1
ATOM 1581 N N . LEU A 1 198 ? 2.448 2.533 10.198 1.00 87.81 198 LEU A N 1
ATOM 1582 C CA . LEU A 1 198 ? 1.265 2.854 10.997 1.00 87.81 198 LEU A CA 1
ATOM 1583 C C . LEU A 1 198 ? 1.197 1.983 12.257 1.00 87.81 198 LEU A C 1
ATOM 1585 O O . LEU A 1 198 ? 1.883 0.963 12.368 1.00 87.81 198 LEU A O 1
ATOM 1589 N N . ALA A 1 199 ? 0.377 2.395 13.220 1.00 88.81 199 ALA A N 1
ATOM 1590 C CA . ALA A 1 199 ? -0.018 1.545 14.338 1.00 88.81 199 ALA A CA 1
ATOM 1591 C C . ALA A 1 199 ? -1.267 0.736 13.967 1.00 88.81 199 ALA A C 1
ATOM 1593 O O . ALA A 1 199 ? -2.168 1.270 13.321 1.00 88.81 199 ALA A O 1
ATOM 1594 N N . ARG A 1 200 ? -1.360 -0.517 14.416 1.00 91.12 200 ARG A N 1
ATOM 1595 C CA . ARG A 1 200 ? -2.553 -1.356 14.260 1.00 91.12 200 ARG A CA 1
ATOM 1596 C C . ARG A 1 200 ? -3.470 -1.233 15.468 1.00 91.12 200 ARG A C 1
ATOM 1598 O O . ARG A 1 200 ? -3.041 -1.400 16.605 1.00 91.12 200 ARG A O 1
ATOM 1605 N N . LEU A 1 201 ? -4.753 -1.054 15.203 1.00 91.69 201 LEU A N 1
ATOM 1606 C CA . LEU A 1 201 ? -5.852 -1.104 16.152 1.00 91.69 201 LEU A CA 1
ATOM 1607 C C . LEU A 1 201 ? -6.747 -2.306 15.824 1.00 91.69 201 LEU A C 1
ATOM 1609 O O . LEU A 1 201 ? -7.565 -2.245 14.907 1.00 91.69 201 LEU A O 1
ATOM 1613 N N . ARG A 1 202 ? -6.602 -3.397 16.578 1.00 92.69 202 ARG A N 1
ATOM 1614 C CA . ARG A 1 202 ? -7.467 -4.579 16.505 1.00 92.69 202 ARG A CA 1
ATOM 1615 C C . ARG A 1 202 ? -8.665 -4.375 17.425 1.00 92.69 202 ARG A C 1
ATOM 1617 O O . ARG A 1 202 ? -8.529 -4.445 18.645 1.00 92.69 202 ARG A O 1
ATOM 1624 N N . ILE A 1 203 ? -9.851 -4.176 16.859 1.00 93.69 203 ILE A N 1
ATOM 1625 C CA . ILE A 1 203 ? -11.098 -4.190 17.632 1.00 93.69 203 ILE A CA 1
ATOM 1626 C C . ILE A 1 203 ? -11.712 -5.582 17.541 1.00 93.69 203 ILE A C 1
ATOM 1628 O O . ILE A 1 203 ? -11.912 -6.086 16.440 1.00 93.69 203 ILE A O 1
ATOM 1632 N N . THR A 1 204 ? -12.005 -6.216 18.677 1.00 93.06 204 THR A N 1
ATOM 1633 C CA . THR A 1 204 ? -12.371 -7.646 18.705 1.00 93.06 204 THR A CA 1
ATOM 1634 C C . THR A 1 204 ? -13.864 -7.934 18.557 1.00 93.06 204 THR A C 1
ATOM 1636 O O . THR A 1 204 ? -14.223 -9.081 18.304 1.00 93.06 204 THR A O 1
ATOM 1639 N N . LYS A 1 205 ? -14.734 -6.929 18.714 1.00 93.62 205 LYS A N 1
ATOM 1640 C CA . LYS A 1 205 ? -16.198 -7.077 18.661 1.00 93.62 205 LYS A CA 1
ATOM 1641 C C . LYS A 1 205 ? -16.876 -5.862 18.038 1.00 93.62 205 LYS A C 1
ATOM 1643 O O . LYS A 1 205 ? -16.257 -4.814 17.854 1.00 93.62 205 LYS A O 1
ATOM 1648 N N . ALA A 1 206 ? -18.175 -5.996 17.776 1.00 96.44 206 ALA A N 1
ATOM 1649 C CA . ALA A 1 206 ? -18.983 -4.914 17.240 1.00 96.44 206 ALA A CA 1
ATOM 1650 C C . ALA A 1 206 ? -19.032 -3.706 18.182 1.00 96.44 206 ALA A C 1
ATOM 1652 O O . ALA A 1 206 ? -19.373 -3.819 19.358 1.00 96.44 206 ALA A O 1
ATOM 1653 N N . CYS A 1 207 ? -18.741 -2.530 17.638 1.00 96.81 207 CYS A N 1
ATOM 1654 C CA . CYS A 1 207 ? -18.878 -1.253 18.324 1.00 96.81 207 CYS A CA 1
ATOM 1655 C C . CYS A 1 207 ? -18.928 -0.109 17.309 1.00 96.81 207 CYS A C 1
ATOM 1657 O O . CYS A 1 207 ? -18.624 -0.282 16.124 1.00 96.81 207 CYS A O 1
ATOM 1659 N N . GLN A 1 208 ? -19.281 1.082 17.781 1.00 97.56 208 GLN A N 1
ATOM 1660 C CA . GLN A 1 208 ? -18.968 2.306 17.061 1.00 97.56 208 GLN A CA 1
ATOM 1661 C C . GLN A 1 208 ? -17.562 2.761 17.457 1.00 97.56 208 GLN A C 1
ATOM 1663 O O . GLN A 1 208 ? -17.335 3.153 18.603 1.00 97.56 208 GLN A O 1
ATOM 1668 N N . LEU A 1 209 ? -16.638 2.738 16.501 1.00 96.25 209 LEU A N 1
ATOM 1669 C CA . LEU A 1 209 ? -15.283 3.255 16.645 1.00 96.25 209 LEU A CA 1
ATOM 1670 C C . LEU A 1 209 ? -15.198 4.638 15.995 1.00 96.25 209 LEU A C 1
ATOM 1672 O O . LEU A 1 209 ? -15.627 4.823 14.858 1.00 96.25 209 LEU A O 1
ATOM 1676 N N . LYS A 1 210 ? -14.608 5.609 16.690 1.00 95.25 210 LYS A N 1
ATOM 1677 C CA . LYS A 1 210 ? -14.305 6.928 16.134 1.00 95.25 210 LYS A CA 1
ATOM 1678 C C . LYS A 1 210 ? -12.883 7.344 16.478 1.00 95.25 210 LYS A C 1
ATOM 1680 O O . LYS A 1 210 ? -12.506 7.314 17.643 1.00 95.25 210 LYS A O 1
ATOM 1685 N N . PHE A 1 211 ? -12.119 7.798 15.495 1.00 92.00 211 PHE A N 1
ATOM 1686 C CA . PHE A 1 211 ? -10.794 8.376 15.721 1.00 92.00 211 PHE A CA 1
ATOM 1687 C C . PHE A 1 211 ? -10.409 9.316 14.585 1.00 92.00 211 PHE A C 1
ATOM 1689 O O . PHE A 1 211 ? -10.970 9.249 13.489 1.00 92.00 211 PHE A O 1
ATOM 1696 N N . LYS A 1 212 ? -9.457 10.209 14.857 1.00 89.75 212 LYS A N 1
ATOM 1697 C CA . LYS A 1 212 ? -8.864 11.039 13.812 1.00 89.75 212 LYS A CA 1
ATOM 1698 C C . LYS A 1 212 ? -7.753 10.281 13.122 1.00 89.75 212 LYS A C 1
ATOM 1700 O O . LYS A 1 212 ? -6.884 9.737 13.791 1.00 89.75 212 LYS A O 1
ATOM 1705 N N . SER A 1 213 ? -7.767 10.296 11.799 1.00 86.31 213 SER A N 1
ATOM 1706 C CA . SER A 1 213 ? -6.689 9.730 10.998 1.00 86.31 213 SER A CA 1
ATOM 1707 C C . SER A 1 213 ? -6.482 10.556 9.745 1.00 86.31 213 SER A C 1
ATOM 1709 O O . SER A 1 213 ? -7.383 11.288 9.319 1.00 86.31 213 SER A O 1
ATOM 1711 N N . LEU A 1 214 ? -5.297 10.422 9.165 1.00 83.00 214 LEU A N 1
ATOM 1712 C CA . LEU A 1 214 ? -5.021 10.934 7.841 1.00 83.00 214 LEU A CA 1
ATOM 1713 C C . LEU A 1 214 ? -5.782 10.082 6.821 1.00 83.00 214 LEU A C 1
ATOM 1715 O O . LEU A 1 214 ? -5.567 8.875 6.731 1.00 83.00 214 LEU A O 1
ATOM 1719 N N . ASN A 1 215 ? -6.656 10.728 6.054 1.00 86.25 215 ASN A N 1
ATOM 1720 C CA . ASN A 1 215 ? -7.154 10.159 4.810 1.00 86.25 215 ASN A CA 1
ATOM 1721 C C . ASN A 1 215 ? -6.342 10.801 3.686 1.00 86.25 215 ASN A C 1
ATOM 1723 O O . ASN A 1 215 ? -6.195 12.028 3.640 1.00 86.25 215 ASN A O 1
ATOM 1727 N N . SER A 1 216 ? -5.782 9.976 2.814 1.00 88.44 216 SER A N 1
ATOM 1728 C CA . SER A 1 216 ? -4.882 10.429 1.760 1.00 88.44 216 SER A CA 1
ATOM 1729 C C . SER A 1 216 ? -5.194 9.740 0.438 1.00 88.44 216 SER A C 1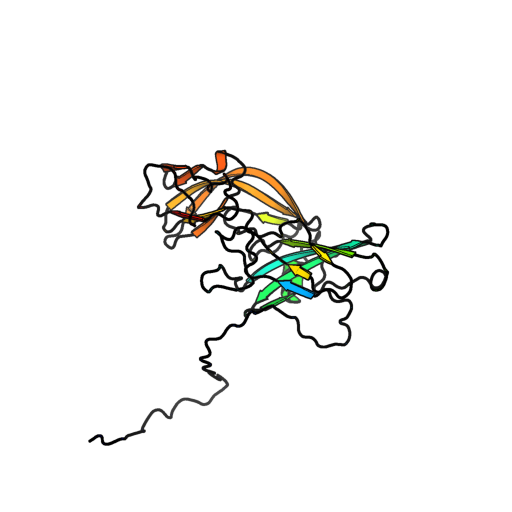
ATOM 1731 O O . SER A 1 216 ? -5.940 8.760 0.348 1.00 88.44 216 SER A O 1
ATOM 1733 N N . GLU A 1 217 ? -4.615 10.286 -0.624 1.00 91.38 217 GLU A N 1
ATOM 1734 C CA . GLU A 1 217 ? -4.610 9.657 -1.936 1.00 91.38 217 GLU A CA 1
ATOM 1735 C C . GLU A 1 217 ? -3.170 9.339 -2.324 1.00 91.38 217 GLU A C 1
ATOM 1737 O O . GLU A 1 217 ? -2.315 10.232 -2.381 1.00 91.38 217 GLU A O 1
ATOM 1742 N N . PHE A 1 218 ? -2.914 8.080 -2.663 1.00 93.31 218 PHE A N 1
ATOM 1743 C CA . PHE A 1 218 ? -1.676 7.690 -3.318 1.00 93.31 218 PHE A CA 1
ATOM 1744 C C . PHE A 1 218 ? -1.813 7.862 -4.831 1.00 93.31 218 PHE A C 1
ATOM 1746 O O . PHE A 1 218 ? -2.780 7.378 -5.425 1.00 93.31 218 PHE A O 1
ATOM 1753 N N . ARG A 1 219 ? -0.868 8.568 -5.459 1.00 94.62 219 ARG A N 1
ATOM 1754 C CA . ARG A 1 219 ? -0.980 9.031 -6.848 1.00 94.62 219 ARG A CA 1
ATOM 1755 C C . ARG A 1 219 ? 0.081 8.427 -7.758 1.00 94.62 219 ARG A C 1
ATOM 1757 O O . ARG A 1 219 ? 1.275 8.477 -7.473 1.00 94.62 219 ARG A O 1
ATOM 1764 N N . PHE A 1 220 ? -0.370 7.939 -8.906 1.00 94.62 220 PHE A N 1
ATOM 1765 C CA . PHE A 1 220 ? 0.447 7.527 -10.040 1.00 94.62 220 PHE A CA 1
ATOM 1766 C C . PHE A 1 220 ? 0.485 8.630 -11.108 1.00 94.62 220 PHE A C 1
ATOM 1768 O O . PHE A 1 220 ? -0.506 9.342 -11.280 1.00 94.62 220 PHE A O 1
ATOM 1775 N N . PRO A 1 221 ? 1.596 8.759 -11.856 1.00 93.12 221 PRO A N 1
ATOM 1776 C CA . PRO A 1 221 ? 2.833 7.968 -11.773 1.00 93.12 221 PRO A CA 1
ATOM 1777 C C . PRO A 1 221 ? 3.816 8.466 -10.696 1.00 93.12 221 PRO A C 1
ATOM 1779 O O . PRO A 1 221 ? 4.860 7.851 -10.483 1.00 93.12 221 PRO A O 1
ATOM 1782 N N . ASP A 1 222 ? 3.487 9.562 -10.010 1.00 91.19 222 ASP A N 1
ATOM 1783 C CA . ASP A 1 222 ? 4.399 10.256 -9.097 1.00 91.19 222 ASP A CA 1
ATOM 1784 C C . ASP A 1 222 ? 4.817 9.424 -7.885 1.00 91.19 222 ASP A C 1
ATOM 1786 O O . ASP A 1 222 ? 5.833 9.725 -7.266 1.00 91.19 222 ASP A O 1
ATOM 1790 N N . PHE A 1 223 ? 4.082 8.360 -7.556 1.00 92.19 223 PHE A N 1
ATOM 1791 C CA . PHE A 1 223 ? 4.369 7.481 -6.424 1.00 92.19 223 PHE A CA 1
ATOM 1792 C C . PHE A 1 223 ? 4.429 8.261 -5.100 1.00 92.19 223 PHE A C 1
ATOM 1794 O O . PHE A 1 223 ? 5.240 7.979 -4.216 1.00 92.19 223 PHE A O 1
ATOM 1801 N N . LEU A 1 224 ? 3.578 9.284 -5.006 1.00 89.25 224 LEU A N 1
ATOM 1802 C CA . LEU A 1 224 ? 3.490 10.218 -3.894 1.00 89.25 224 LEU A CA 1
ATOM 1803 C C . LEU A 1 224 ? 2.141 10.085 -3.209 1.00 89.25 224 LEU A C 1
ATOM 1805 O O . LEU A 1 224 ? 1.116 9.807 -3.832 1.00 89.25 224 LEU A O 1
ATOM 1809 N N . GLU A 1 225 ? 2.161 10.331 -1.912 1.00 86.31 225 GLU A N 1
ATOM 1810 C CA . GLU A 1 225 ? 0.967 10.466 -1.106 1.00 86.31 225 GLU A CA 1
ATOM 1811 C C . GLU A 1 225 ? 0.687 11.947 -0.912 1.00 86.31 225 GLU A C 1
ATOM 1813 O O . GLU A 1 225 ? 1.542 12.682 -0.414 1.00 86.31 225 GLU A O 1
ATOM 1818 N N . ASN A 1 226 ? -0.496 12.386 -1.330 1.00 79.56 226 ASN A N 1
ATOM 1819 C CA . ASN A 1 226 ? -0.960 13.722 -1.006 1.00 79.56 226 ASN A CA 1
ATOM 1820 C C . ASN A 1 226 ? -1.761 13.634 0.294 1.00 79.56 226 ASN A C 1
ATOM 1822 O O . ASN A 1 226 ? -2.852 13.055 0.281 1.00 79.56 226 ASN A O 1
ATOM 1826 N N . PRO A 1 227 ? -1.238 14.172 1.410 1.00 66.75 227 PRO A N 1
ATOM 1827 C CA . PRO A 1 227 ? -2.043 14.311 2.606 1.00 66.75 227 PRO A CA 1
ATOM 1828 C C . PRO A 1 227 ? -3.133 15.346 2.319 1.00 66.75 227 PRO A C 1
ATOM 1830 O O . PRO A 1 227 ? -2.821 16.475 1.942 1.00 66.75 227 PRO A O 1
ATOM 1833 N N . ASP A 1 228 ? -4.399 14.971 2.495 1.00 69.31 228 ASP A N 1
ATOM 1834 C CA . ASP A 1 228 ? -5.493 15.940 2.419 1.00 69.31 228 ASP A CA 1
ATOM 1835 C C . ASP A 1 228 ? -5.670 16.610 3.782 1.00 69.31 228 ASP A C 1
ATOM 1837 O O . ASP A 1 228 ? -5.395 17.798 3.953 1.00 69.31 228 ASP A O 1
ATOM 1841 N N . SER A 1 229 ? -6.123 15.850 4.782 1.00 73.31 229 SER A N 1
ATOM 1842 C CA . SER A 1 229 ? -6.319 16.351 6.145 1.00 73.31 229 SER A CA 1
ATOM 1843 C C . SER A 1 229 ? -6.553 15.218 7.143 1.00 73.31 229 SER A C 1
ATOM 1845 O O . SER A 1 229 ? -7.031 14.141 6.783 1.00 73.31 229 SER A O 1
ATOM 1847 N N . TYR A 1 230 ? -6.251 15.481 8.417 1.00 82.75 230 TYR A N 1
ATOM 1848 C CA . TYR A 1 230 ? -6.723 14.639 9.513 1.00 82.75 230 TYR A CA 1
ATOM 1849 C C . TYR A 1 230 ? -8.224 14.852 9.690 1.00 82.75 230 TYR A C 1
ATOM 1851 O O . TYR A 1 230 ? -8.670 15.949 10.040 1.00 82.75 230 TYR A O 1
ATOM 1859 N N . VAL A 1 231 ? -8.999 13.795 9.472 1.00 86.75 231 VAL A N 1
ATOM 1860 C CA . VAL A 1 231 ? -10.461 13.831 9.559 1.00 86.75 231 VAL A CA 1
ATOM 1861 C C . VAL A 1 231 ? -10.965 12.876 10.631 1.00 86.75 231 VAL A C 1
ATOM 1863 O O . VAL A 1 231 ? -10.333 11.867 10.945 1.00 86.75 231 VAL A O 1
ATOM 1866 N N . ASP A 1 232 ? -12.116 13.212 11.209 1.00 89.62 232 ASP A N 1
ATOM 1867 C CA . ASP A 1 232 ? -12.846 12.312 12.096 1.00 89.62 232 ASP A CA 1
ATOM 1868 C C . ASP A 1 232 ? -13.409 11.155 11.264 1.00 89.62 232 ASP A C 1
ATOM 1870 O O . ASP A 1 232 ? -14.335 11.345 10.474 1.00 89.62 232 ASP A O 1
ATOM 1874 N N . ASN A 1 233 ? -12.889 9.951 11.474 1.00 91.00 233 ASN A N 1
ATOM 1875 C CA . ASN A 1 233 ? -13.436 8.742 10.880 1.00 91.00 233 ASN A CA 1
ATOM 1876 C C . ASN A 1 233 ? -14.377 8.059 11.877 1.00 91.00 233 ASN A C 1
ATOM 1878 O O . ASN A 1 233 ? -14.074 7.979 13.069 1.00 91.00 233 ASN A O 1
ATOM 1882 N N . VAL A 1 234 ? -15.521 7.573 11.391 1.00 94.69 234 VAL A N 1
ATOM 1883 C CA . VAL A 1 234 ? -16.497 6.806 12.176 1.00 94.69 234 VAL A CA 1
ATOM 1884 C C . VAL A 1 234 ? -16.717 5.468 11.488 1.00 94.69 234 VAL A C 1
ATOM 1886 O O . VAL A 1 234 ? -17.139 5.424 10.335 1.00 94.69 234 VAL A O 1
ATOM 1889 N N . PHE A 1 235 ? -16.467 4.388 12.216 1.00 94.88 235 PHE A N 1
ATOM 1890 C CA . PHE A 1 235 ? -16.604 3.023 11.738 1.00 94.88 235 PHE A CA 1
ATOM 1891 C C . PHE A 1 235 ? -17.606 2.252 12.594 1.00 94.88 235 PHE A C 1
ATOM 1893 O O . PHE A 1 235 ? -17.618 2.363 13.821 1.00 94.88 235 PHE A O 1
ATOM 1900 N N . TYR A 1 236 ? -18.425 1.437 11.934 1.00 96.69 236 TYR A N 1
ATOM 1901 C CA . TYR A 1 236 ? -19.235 0.411 12.583 1.00 96.69 236 TYR A CA 1
ATOM 1902 C C . TYR A 1 236 ? -18.485 -0.909 12.455 1.00 96.69 236 TYR A C 1
ATOM 1904 O O . TYR A 1 236 ? -18.456 -1.514 11.383 1.00 96.69 236 TYR A O 1
ATOM 1912 N N . VAL A 1 237 ? -17.813 -1.305 13.533 1.00 94.56 237 VAL A N 1
ATOM 1913 C CA . VAL A 1 237 ? -17.008 -2.527 13.560 1.00 94.56 237 VAL A CA 1
ATOM 1914 C C . VAL A 1 237 ? -17.953 -3.735 13.511 1.00 94.56 237 VAL A C 1
ATOM 1916 O O . VAL A 1 237 ? -18.965 -3.728 14.218 1.00 94.56 237 VAL A O 1
ATOM 1919 N N . PRO A 1 238 ? -17.673 -4.758 12.685 1.00 92.00 238 PRO A N 1
ATOM 1920 C CA . PRO A 1 238 ? -18.498 -5.958 12.617 1.00 92.00 238 PRO A CA 1
ATOM 1921 C C . PRO A 1 238 ? -18.334 -6.838 13.868 1.00 92.00 238 PRO A C 1
ATOM 1923 O O . PRO A 1 238 ? -17.443 -6.634 14.694 1.00 92.00 238 PRO A O 1
ATOM 1926 N N . SER A 1 239 ? -19.223 -7.820 14.031 1.00 88.88 239 SER A N 1
ATOM 1927 C CA . SER A 1 239 ? -19.287 -8.672 15.230 1.00 88.88 239 SER A CA 1
ATOM 1928 C C . SER A 1 239 ? -18.061 -9.556 15.449 1.00 88.88 239 SER A C 1
ATOM 1930 O O . SER A 1 239 ? -17.781 -9.915 16.586 1.00 88.88 239 SER A O 1
ATOM 1932 N N . ASP A 1 240 ? -17.350 -9.902 14.380 1.00 85.12 240 ASP A N 1
ATOM 1933 C CA . ASP A 1 240 ? -16.099 -10.667 14.371 1.00 85.12 240 ASP A CA 1
ATOM 1934 C C . ASP A 1 240 ? -14.841 -9.789 14.532 1.00 85.12 240 ASP A C 1
ATOM 1936 O O . ASP A 1 240 ? -13.717 -10.300 14.568 1.00 85.12 240 ASP A O 1
ATOM 1940 N N . GLY A 1 241 ? -15.027 -8.474 14.684 1.00 89.75 241 GLY A N 1
ATOM 1941 C CA . GLY A 1 241 ? -13.945 -7.513 14.838 1.00 89.75 241 GLY A CA 1
ATOM 1942 C C . GLY A 1 241 ? -13.286 -7.112 13.516 1.00 89.75 241 GLY A C 1
ATOM 1943 O O . GLY A 1 241 ? -13.536 -7.688 12.461 1.00 89.75 241 GLY A O 1
ATOM 1944 N N . LYS A 1 242 ? -12.438 -6.081 13.555 1.00 89.88 242 LYS A N 1
ATOM 1945 C CA . LYS A 1 242 ? -11.693 -5.592 12.383 1.00 89.88 242 LYS A CA 1
ATOM 1946 C C . LYS A 1 242 ? -10.425 -4.851 12.810 1.00 89.88 242 LYS A C 1
ATOM 1948 O O . LYS A 1 242 ? -10.360 -4.309 13.917 1.00 89.88 242 LYS A O 1
ATOM 1953 N N . ASP A 1 243 ? -9.451 -4.825 11.907 1.00 91.56 243 ASP A N 1
ATOM 1954 C CA . ASP A 1 243 ? -8.223 -4.045 12.044 1.00 91.56 243 ASP A CA 1
ATOM 1955 C C . ASP A 1 243 ? -8.392 -2.667 11.406 1.00 91.56 243 ASP A C 1
ATOM 1957 O O . ASP A 1 243 ? -8.962 -2.525 10.322 1.00 91.56 243 ASP A O 1
ATOM 1961 N N . TYR A 1 244 ? -7.857 -1.663 12.090 1.00 92.38 244 TYR A N 1
ATOM 1962 C CA . TYR A 1 244 ? -7.707 -0.304 11.594 1.00 92.38 244 TYR A CA 1
ATOM 1963 C C . TYR A 1 244 ? -6.265 0.151 11.799 1.00 92.38 244 TYR A C 1
ATOM 1965 O O . TYR A 1 244 ? -5.568 -0.342 12.683 1.00 92.38 244 TYR A O 1
ATOM 1973 N N . PHE A 1 245 ? -5.818 1.104 10.997 1.00 90.12 245 PHE A N 1
ATOM 1974 C CA . PHE A 1 245 ? -4.445 1.566 10.943 1.00 90.12 245 PHE A CA 1
ATOM 1975 C C . PHE A 1 245 ? -4.407 3.068 11.175 1.00 90.12 245 PHE A C 1
ATOM 1977 O O . PHE A 1 245 ? -5.106 3.850 10.527 1.00 90.12 245 PHE A O 1
ATOM 1984 N N . LEU A 1 246 ? -3.608 3.453 12.160 1.00 86.62 246 LEU A N 1
ATOM 1985 C CA . LEU A 1 246 ? -3.522 4.810 12.663 1.00 86.62 246 LEU A CA 1
ATOM 1986 C C . LEU A 1 246 ? -2.178 5.420 12.276 1.00 86.62 246 LEU A C 1
ATOM 1988 O O . LEU A 1 246 ? -1.124 4.896 12.652 1.00 86.62 246 LEU A O 1
ATOM 1992 N N . ASP A 1 247 ? -2.227 6.576 11.617 1.00 81.44 247 ASP A N 1
ATOM 1993 C CA . ASP A 1 247 ? -1.091 7.493 11.612 1.00 81.44 247 ASP A CA 1
ATOM 1994 C C . ASP A 1 247 ? -1.125 8.354 12.878 1.00 81.44 247 ASP A C 1
ATOM 1996 O O . ASP A 1 247 ? -1.885 9.310 13.006 1.00 81.44 247 ASP A O 1
ATOM 2000 N N . SER A 1 248 ? -0.311 7.944 13.841 1.00 69.62 248 SER A N 1
ATOM 2001 C CA . SER A 1 248 ? -0.192 8.506 15.191 1.00 69.62 248 SER A CA 1
ATOM 2002 C C . SER A 1 248 ? 0.619 9.810 15.304 1.00 69.62 248 SER A C 1
ATOM 2004 O O . SER A 1 248 ? 0.881 10.265 16.425 1.00 69.62 248 SER A O 1
ATOM 2006 N N . GLU A 1 249 ? 1.110 10.365 14.187 1.00 71.75 249 GLU A N 1
ATOM 2007 C CA . GLU A 1 249 ? 1.968 11.560 14.213 1.00 71.75 249 GLU A CA 1
ATOM 2008 C C . GLU A 1 249 ? 1.235 12.807 14.743 1.00 71.75 249 GLU A C 1
ATOM 2010 O O . GLU A 1 249 ? 1.837 13.621 15.450 1.00 71.75 249 GLU A O 1
ATOM 2015 N N . ASP A 1 250 ? -0.075 12.939 14.499 1.00 73.06 250 ASP A N 1
ATOM 2016 C CA . ASP A 1 250 ? -0.907 13.959 15.151 1.00 73.06 250 ASP A CA 1
ATOM 2017 C C . ASP A 1 250 ? -1.294 13.513 16.570 1.00 73.06 250 ASP A C 1
ATOM 2019 O O . ASP A 1 250 ? -1.894 12.458 16.765 1.00 73.06 250 ASP A O 1
ATOM 2023 N N . LYS A 1 251 ? -1.056 14.352 17.584 1.00 73.50 251 LYS A N 1
ATOM 2024 C CA . LYS A 1 251 ? -1.499 14.091 18.967 1.00 73.50 251 LYS A CA 1
ATOM 2025 C C . LYS A 1 251 ? -2.999 13.805 19.077 1.00 73.50 251 LYS A C 1
ATOM 2027 O O . LYS A 1 251 ? -3.408 13.038 19.940 1.00 73.50 251 LYS A O 1
ATOM 2032 N N . ASN A 1 252 ? -3.821 14.389 18.207 1.00 74.56 252 ASN A N 1
ATOM 2033 C CA . ASN A 1 252 ? -5.266 14.175 18.203 1.00 74.56 252 ASN A CA 1
ATOM 2034 C C . ASN A 1 252 ? -5.681 12.794 17.668 1.00 74.56 252 ASN A C 1
ATOM 2036 O O . ASN A 1 252 ? -6.817 12.383 17.892 1.00 74.56 252 ASN A O 1
ATOM 2040 N N . SER A 1 253 ? -4.790 12.095 16.961 1.00 78.56 253 SER A N 1
ATOM 2041 C CA . SER A 1 253 ? -5.008 10.721 16.485 1.00 78.56 253 SER A CA 1
ATOM 2042 C C . SER A 1 253 ? -4.743 9.675 17.582 1.00 78.56 253 SER A C 1
ATOM 2044 O O . SER A 1 253 ? -5.218 8.549 17.508 1.00 78.56 253 SER A O 1
ATOM 2046 N N . GLN A 1 254 ? -4.058 10.061 18.664 1.00 87.00 254 GLN A N 1
ATOM 2047 C CA . GLN A 1 254 ? -3.713 9.180 19.791 1.00 87.00 254 GLN A CA 1
ATOM 2048 C C . GLN A 1 254 ? -4.900 8.926 20.733 1.00 87.00 254 GLN A C 1
ATOM 2050 O O . GLN A 1 254 ? -4.792 8.142 21.676 1.00 87.00 254 GLN A O 1
ATOM 2055 N N . THR A 1 255 ? -6.033 9.580 20.482 1.00 91.38 255 THR A N 1
ATOM 2056 C CA . THR A 1 255 ? -7.273 9.411 21.231 1.00 91.38 255 THR A CA 1
ATOM 2057 C C . THR A 1 255 ? -8.340 8.814 20.325 1.00 91.38 255 THR A C 1
ATOM 2059 O O . THR A 1 255 ? -8.710 9.393 19.301 1.00 91.38 255 THR A O 1
ATOM 2062 N N . ILE A 1 256 ? -8.881 7.675 20.741 1.00 93.75 256 ILE A N 1
ATOM 2063 C CA . ILE A 1 256 ? -9.979 6.989 20.064 1.00 93.75 256 ILE A CA 1
ATOM 2064 C C . ILE A 1 256 ? -11.243 7.055 20.923 1.00 93.75 256 ILE A C 1
ATOM 2066 O O . ILE A 1 256 ? -11.193 7.327 22.122 1.00 93.75 256 ILE A O 1
ATOM 2070 N N . ARG A 1 257 ? -12.399 6.793 20.317 1.00 95.31 257 ARG A N 1
ATOM 2071 C CA . ARG A 1 257 ? -13.673 6.640 21.018 1.00 95.31 257 ARG A CA 1
ATOM 2072 C C . ARG A 1 257 ? -14.329 5.328 20.637 1.00 95.31 257 ARG A C 1
ATOM 2074 O O . ARG A 1 257 ? -14.480 5.047 19.451 1.00 95.31 257 ARG A O 1
ATOM 2081 N N . ILE A 1 258 ? -14.756 4.567 21.636 1.00 95.69 258 ILE A N 1
ATOM 2082 C CA . ILE A 1 258 ? -15.486 3.309 21.467 1.00 95.69 258 ILE A CA 1
ATOM 2083 C C . ILE A 1 258 ? -16.831 3.460 22.164 1.00 95.69 258 ILE A C 1
ATOM 2085 O O . ILE A 1 258 ? -16.882 3.729 23.360 1.00 95.69 258 ILE A O 1
ATOM 2089 N N . ASN A 1 259 ? -17.926 3.352 21.407 1.00 94.62 259 ASN A N 1
ATOM 2090 C CA . ASN A 1 259 ? -19.294 3.563 21.903 1.00 94.62 259 ASN A CA 1
ATOM 2091 C C . ASN A 1 259 ? -19.458 4.885 22.689 1.00 94.62 259 ASN A C 1
ATOM 2093 O O . ASN A 1 259 ? -20.197 4.966 23.666 1.00 94.62 259 ASN A O 1
ATOM 2097 N N . GLY A 1 260 ? -18.734 5.928 22.269 1.00 92.38 260 GLY A N 1
ATOM 2098 C CA . GLY A 1 260 ? -18.724 7.247 22.909 1.00 92.38 260 GLY A CA 1
ATOM 2099 C C . GLY A 1 260 ? -17.737 7.409 24.072 1.00 92.38 260 GLY A C 1
ATOM 2100 O O . GLY A 1 260 ? -17.441 8.548 24.430 1.00 92.38 260 GLY A O 1
ATOM 2101 N N . GLN A 1 261 ? -17.175 6.327 24.618 1.00 93.81 261 GLN A N 1
ATOM 2102 C CA . GLN A 1 261 ? -16.134 6.400 25.644 1.00 93.81 261 GLN A CA 1
ATOM 2103 C C . GLN A 1 261 ? -14.789 6.758 25.015 1.00 93.81 261 GLN A C 1
ATOM 2105 O O . GLN A 1 261 ? -14.336 6.090 24.088 1.00 93.81 261 GLN A O 1
ATOM 2110 N N . GLU A 1 262 ? -14.149 7.806 25.529 1.00 93.81 262 GLU A N 1
ATOM 2111 C CA . GLU A 1 262 ? -12.833 8.255 25.081 1.00 93.81 262 GLU A CA 1
ATOM 2112 C C . GLU A 1 262 ? -11.708 7.438 25.720 1.00 93.81 262 GLU A C 1
ATOM 2114 O O . GLU A 1 262 ? -11.727 7.161 26.919 1.00 93.81 262 GLU A O 1
ATOM 2119 N N . ILE A 1 263 ? -10.733 7.047 24.902 1.00 93.31 263 ILE A N 1
ATOM 2120 C CA . ILE A 1 263 ? -9.611 6.198 25.288 1.00 93.31 263 ILE A CA 1
ATOM 2121 C C . ILE A 1 263 ? -8.338 6.781 24.686 1.00 93.31 263 ILE A C 1
ATOM 2123 O O . ILE A 1 263 ? -8.259 7.028 23.482 1.00 93.31 263 ILE A O 1
ATOM 2127 N N . GLN A 1 264 ? -7.325 6.962 25.526 1.00 93.25 264 GLN A N 1
ATOM 2128 C CA . GLN A 1 264 ? -5.998 7.381 25.097 1.00 93.25 264 GLN A CA 1
ATOM 2129 C C . GLN A 1 264 ? -5.118 6.161 24.807 1.00 93.25 264 GLN A C 1
ATOM 2131 O O . GLN A 1 264 ? -5.022 5.250 25.631 1.00 93.25 264 GLN A O 1
ATOM 2136 N N . LEU A 1 265 ? -4.439 6.166 23.664 1.00 92.81 265 LEU A N 1
ATOM 2137 C CA . LEU A 1 265 ? -3.394 5.205 23.327 1.00 92.81 265 LEU A CA 1
ATOM 2138 C C . LEU A 1 265 ? -2.041 5.722 23.826 1.00 92.81 265 LEU A C 1
ATOM 2140 O O . LEU A 1 265 ? -1.701 6.894 23.649 1.00 92.81 265 LEU A O 1
ATOM 2144 N N . LEU A 1 266 ? -1.258 4.848 24.451 1.00 92.19 266 LEU A N 1
ATOM 2145 C CA . LEU A 1 266 ? 0.106 5.144 24.879 1.00 92.19 266 LEU A CA 1
ATOM 2146 C C . LEU A 1 266 ? 1.114 4.663 23.830 1.00 92.19 266 LEU A C 1
ATOM 2148 O O . LEU A 1 266 ? 0.886 3.623 23.217 1.00 92.19 266 LEU A O 1
ATOM 2152 N N . PRO A 1 267 ? 2.239 5.365 23.639 1.00 90.38 267 PRO A N 1
ATOM 2153 C CA . PRO A 1 267 ? 3.324 4.882 22.794 1.00 90.38 267 PRO A CA 1
ATOM 2154 C C . PRO A 1 267 ? 4.130 3.758 23.467 1.00 90.38 267 PRO A C 1
ATOM 2156 O O . PRO A 1 267 ? 3.943 3.438 24.642 1.00 90.38 267 PRO A O 1
ATOM 2159 N N . ASP A 1 268 ? 5.100 3.211 22.733 1.00 86.25 268 ASP A N 1
ATOM 2160 C CA . ASP A 1 268 ? 6.153 2.367 23.295 1.00 86.25 268 ASP A CA 1
ATOM 2161 C C . ASP A 1 268 ? 7.072 3.138 24.268 1.00 86.25 268 ASP A C 1
ATOM 2163 O O . ASP A 1 268 ? 7.015 4.363 24.407 1.00 86.25 268 ASP A O 1
ATOM 2167 N N . ALA A 1 269 ? 7.996 2.425 24.920 1.00 85.56 269 ALA A N 1
ATOM 2168 C CA . ALA A 1 269 ? 8.950 3.014 25.869 1.00 85.56 269 ALA A CA 1
ATOM 2169 C C . ALA A 1 269 ? 9.882 4.092 25.267 1.00 85.56 269 ALA A C 1
ATOM 2171 O O . ALA A 1 269 ? 10.571 4.790 26.008 1.00 85.56 269 ALA A O 1
ATOM 2172 N N . LYS A 1 270 ? 9.947 4.214 23.935 1.00 85.50 270 LYS A N 1
ATOM 2173 C CA . LYS A 1 270 ? 10.717 5.238 23.215 1.00 85.50 270 LYS A CA 1
ATOM 2174 C C . LYS A 1 270 ? 9.832 6.379 22.698 1.00 85.50 270 LYS A C 1
ATOM 2176 O O . LYS A 1 270 ? 10.348 7.259 22.014 1.00 85.50 270 LYS A O 1
ATOM 2181 N N . GLY A 1 271 ? 8.534 6.371 22.997 1.00 86.62 271 GLY A N 1
ATOM 2182 C CA . GLY A 1 271 ? 7.586 7.371 22.516 1.00 86.62 271 GLY A CA 1
ATOM 2183 C C . GLY A 1 271 ? 7.081 7.129 21.090 1.00 86.62 2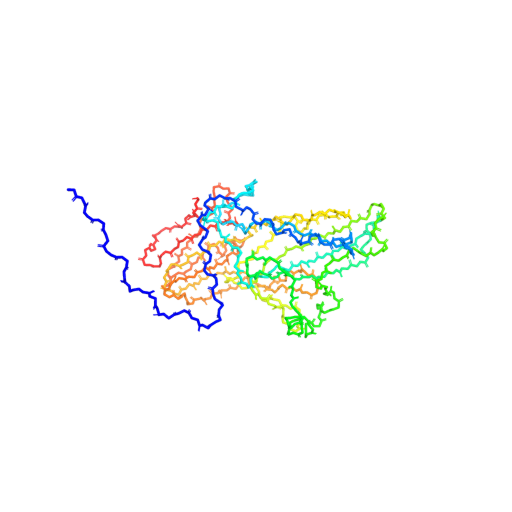71 GLY A C 1
ATOM 2184 O O . GLY A 1 271 ? 6.511 8.044 20.505 1.00 86.62 271 GLY A O 1
ATOM 2185 N N . ASN A 1 272 ? 7.273 5.932 20.521 1.00 85.50 272 ASN A N 1
ATOM 2186 C CA . ASN A 1 272 ? 6.844 5.602 19.162 1.00 85.50 272 ASN A CA 1
ATOM 2187 C C . ASN A 1 272 ? 5.550 4.789 19.148 1.00 85.50 272 ASN A C 1
ATOM 2189 O O . ASN A 1 272 ? 5.349 3.887 19.956 1.00 85.50 272 ASN A O 1
ATOM 2193 N N . PHE A 1 273 ? 4.723 5.070 18.151 1.00 87.19 273 PHE A N 1
ATOM 2194 C CA . PHE A 1 273 ? 3.497 4.333 17.847 1.00 87.19 273 PHE A CA 1
ATOM 2195 C C . PHE A 1 273 ? 3.627 3.494 16.561 1.00 87.19 273 PHE A C 1
ATOM 2197 O O . PHE A 1 273 ? 2.931 2.497 16.402 1.00 87.19 273 PHE A O 1
ATOM 2204 N N . LYS A 1 274 ? 4.529 3.864 15.638 1.00 86.31 274 LYS A N 1
ATOM 2205 C CA . LYS A 1 274 ? 4.721 3.155 14.361 1.00 86.31 274 LYS A CA 1
ATOM 2206 C C . LYS A 1 274 ? 5.077 1.687 14.592 1.00 86.31 274 LYS A C 1
ATOM 2208 O O . LYS A 1 274 ? 5.974 1.386 15.382 1.00 86.31 274 LYS A O 1
ATOM 2213 N N . GLY A 1 275 ? 4.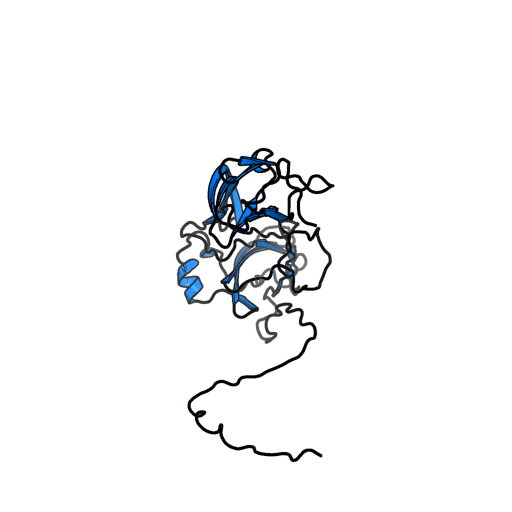374 0.792 13.902 1.00 82.75 275 GLY A N 1
ATOM 2214 C CA . GLY A 1 275 ? 4.546 -0.652 14.027 1.00 82.75 275 GLY A CA 1
ATOM 2215 C C . GLY A 1 275 ? 4.057 -1.242 15.349 1.00 82.75 275 GLY A C 1
ATOM 2216 O O . GLY A 1 275 ? 4.316 -2.417 15.599 1.00 82.75 275 GLY A O 1
ATOM 2217 N N . MET A 1 276 ? 3.376 -0.469 16.202 1.00 87.44 276 MET A N 1
ATOM 2218 C CA . MET A 1 276 ? 2.740 -0.986 17.416 1.00 87.44 276 MET A CA 1
ATOM 2219 C C . MET A 1 276 ? 1.380 -1.609 17.106 1.00 87.44 276 MET A C 1
ATOM 2221 O O . MET A 1 276 ? 0.738 -1.254 16.118 1.00 87.44 276 MET A O 1
ATOM 2225 N N . SER A 1 277 ? 0.932 -2.516 17.972 1.00 89.12 277 SER A N 1
ATOM 2226 C CA . SER A 1 277 ? -0.401 -3.119 17.922 1.00 89.12 277 SER A CA 1
ATOM 2227 C C . SER A 1 277 ? -1.158 -2.846 19.217 1.00 89.12 277 SER A C 1
ATOM 2229 O O . SER A 1 277 ? -0.574 -2.904 20.295 1.00 89.12 277 SER A O 1
ATOM 2231 N N . TYR A 1 278 ? -2.457 -2.589 19.109 1.00 90.38 278 TYR A N 1
ATOM 2232 C CA . TYR A 1 278 ? -3.384 -2.455 20.228 1.00 90.38 278 TYR A CA 1
ATOM 2233 C C . TYR A 1 278 ? -4.575 -3.377 19.983 1.00 90.38 278 TYR A C 1
ATOM 2235 O O . TYR A 1 278 ? -5.319 -3.155 19.027 1.00 90.38 278 TYR A O 1
ATOM 2243 N N . THR A 1 279 ? -4.793 -4.368 20.846 1.00 91.12 279 THR A N 1
ATOM 2244 C CA . THR A 1 279 ? -6.037 -5.148 20.842 1.00 91.12 279 THR A CA 1
ATOM 2245 C C . THR A 1 279 ? -6.990 -4.607 21.889 1.00 91.12 279 THR A C 1
ATOM 2247 O O . THR A 1 279 ? -6.642 -4.485 23.063 1.00 91.12 279 THR A O 1
ATOM 2250 N N . ILE A 1 280 ? -8.208 -4.281 21.463 1.00 92.06 280 ILE A N 1
ATOM 2251 C CA . ILE A 1 280 ? -9.228 -3.685 22.319 1.00 92.06 280 ILE A CA 1
ATOM 2252 C C . ILE A 1 280 ? -10.518 -4.491 22.221 1.00 92.06 280 ILE A C 1
ATOM 2254 O O . ILE A 1 280 ? -11.081 -4.657 21.137 1.00 92.06 280 ILE A O 1
ATOM 2258 N N . ASP A 1 281 ? -10.997 -4.945 23.380 1.00 94.00 281 ASP A N 1
ATOM 2259 C CA . ASP A 1 281 ? -12.340 -5.494 23.554 1.00 94.00 281 ASP A CA 1
ATOM 2260 C C . ASP A 1 281 ? -13.297 -4.376 24.003 1.00 94.00 281 ASP A C 1
ATOM 2262 O O . ASP A 1 281 ? -13.156 -3.875 25.123 1.00 94.00 281 ASP A O 1
ATOM 2266 N N . PRO A 1 282 ? -14.268 -3.972 23.158 1.00 94.00 282 PRO A N 1
ATOM 2267 C CA . PRO A 1 282 ? -15.261 -2.954 23.498 1.00 94.00 282 PRO A CA 1
ATOM 2268 C C . PRO A 1 282 ? -16.086 -3.241 24.758 1.00 94.00 282 PRO A C 1
ATOM 2270 O O . PRO A 1 282 ? -16.609 -2.299 25.349 1.00 94.00 282 PRO A O 1
ATOM 2273 N N . ASP A 1 283 ? -16.208 -4.503 25.177 1.00 92.88 283 ASP A N 1
ATOM 2274 C CA . ASP A 1 283 ? -16.975 -4.884 26.371 1.00 92.88 283 ASP A CA 1
ATOM 2275 C C . ASP A 1 283 ? -16.129 -4.850 27.655 1.00 92.88 283 ASP A C 1
ATOM 2277 O O . ASP A 1 283 ? -16.663 -4.944 28.760 1.00 92.88 283 ASP A O 1
ATOM 2281 N N . ALA A 1 284 ? -14.806 -4.734 27.522 1.00 92.38 284 ALA A N 1
ATOM 2282 C CA . ALA A 1 284 ? -13.848 -4.774 28.624 1.00 92.38 284 ALA A CA 1
ATOM 2283 C C . ALA A 1 284 ? -12.892 -3.572 28.579 1.00 92.38 284 ALA A C 1
ATOM 2285 O O . ALA A 1 284 ? -11.685 -3.705 28.794 1.00 92.38 284 ALA A O 1
ATOM 2286 N N . LEU A 1 285 ? -13.433 -2.386 28.284 1.00 91.56 285 LEU A N 1
ATOM 2287 C CA . LEU A 1 285 ? -12.643 -1.163 28.193 1.00 91.56 285 LEU A CA 1
ATOM 2288 C C . LEU A 1 285 ? -12.032 -0.790 29.551 1.00 91.56 285 LEU A C 1
ATOM 2290 O O . LEU A 1 285 ? -12.748 -0.726 30.556 1.00 91.56 285 LEU A O 1
ATOM 2294 N N . PRO A 1 286 ? -10.725 -0.487 29.605 1.00 85.88 286 PRO A N 1
ATOM 2295 C CA . PRO A 1 286 ? -10.110 -0.004 30.827 1.00 85.88 286 PRO A CA 1
ATOM 2296 C C . PRO A 1 286 ? -10.594 1.410 31.161 1.00 85.88 286 PRO A C 1
ATOM 2298 O O . PRO A 1 286 ? -10.982 2.195 30.296 1.00 85.88 286 PRO A O 1
ATOM 2301 N N . SER A 1 287 ? -10.503 1.772 32.440 1.00 82.00 287 SER A N 1
ATOM 2302 C CA . SER A 1 287 ? -10.758 3.140 32.908 1.00 82.00 287 SER A CA 1
ATOM 2303 C C . SER A 1 287 ? -9.609 4.112 32.607 1.00 82.00 287 SER A C 1
ATOM 2305 O O . SER A 1 287 ? -9.704 5.289 32.943 1.00 82.00 287 SER A O 1
ATOM 2307 N N . GLY A 1 288 ? -8.499 3.622 32.049 1.00 88.94 288 GLY A N 1
ATOM 2308 C CA . GLY A 1 288 ? -7.284 4.387 31.789 1.00 88.94 288 GLY A CA 1
ATOM 2309 C C . GLY A 1 288 ? -6.731 4.160 30.380 1.00 88.94 288 GLY A C 1
ATOM 2310 O O . GLY A 1 288 ? -7.355 3.463 29.578 1.00 88.94 288 GLY A O 1
ATOM 2311 N N . PRO A 1 289 ? -5.565 4.751 30.072 1.00 91.50 289 PRO A N 1
ATOM 2312 C CA . PRO A 1 289 ? -4.931 4.609 28.768 1.00 91.50 289 PRO A CA 1
ATOM 2313 C C . PRO A 1 289 ? -4.561 3.158 28.434 1.00 91.50 289 PRO A C 1
ATOM 2315 O O . PRO A 1 289 ? -4.297 2.354 29.330 1.00 91.50 289 PRO A O 1
ATOM 2318 N N . ILE A 1 290 ? -4.482 2.847 27.141 1.00 91.25 290 ILE A N 1
ATOM 2319 C CA . ILE A 1 290 ? -4.114 1.520 26.632 1.00 91.25 290 ILE A CA 1
ATOM 2320 C C . ILE A 1 290 ? -2.677 1.549 26.116 1.00 91.25 290 ILE A C 1
ATOM 2322 O O . ILE A 1 290 ? -2.323 2.376 25.277 1.00 91.25 290 ILE A O 1
ATOM 2326 N N . ALA A 1 291 ? -1.851 0.633 26.619 1.00 89.81 291 ALA A N 1
ATOM 2327 C CA . ALA A 1 291 ? -0.488 0.409 26.145 1.00 89.81 291 ALA A CA 1
ATOM 2328 C C . ALA A 1 291 ? -0.465 -0.558 24.945 1.00 89.81 291 ALA A C 1
ATOM 2330 O O . ALA A 1 291 ? -1.377 -1.378 24.820 1.00 89.81 291 ALA A O 1
ATOM 2331 N N . PRO A 1 292 ? 0.555 -0.478 24.073 1.00 86.56 292 PRO A N 1
ATOM 2332 C CA . PRO A 1 292 ? 0.686 -1.396 22.954 1.00 86.56 292 PRO A CA 1
ATOM 2333 C C . PRO A 1 292 ? 1.092 -2.797 23.424 1.00 86.56 292 PRO A C 1
ATOM 2335 O O . PRO A 1 292 ? 1.665 -2.976 24.500 1.00 86.56 292 PRO A O 1
ATOM 2338 N N . GLU A 1 293 ? 0.808 -3.783 22.585 1.00 82.88 293 GLU A N 1
ATOM 2339 C CA . GLU A 1 293 ? 1.267 -5.164 22.721 1.00 82.88 293 GLU A CA 1
ATOM 2340 C C . GLU A 1 293 ? 2.770 -5.264 22.409 1.00 82.88 293 GLU A C 1
ATOM 2342 O O . GLU A 1 293 ? 3.286 -4.509 21.579 1.00 82.88 293 GLU A O 1
ATOM 2347 N N . PHE A 1 294 ? 3.464 -6.195 23.073 1.00 65.12 294 PHE A N 1
ATOM 2348 C CA . PHE A 1 294 ? 4.899 -6.463 22.915 1.00 65.12 294 PHE A CA 1
ATOM 2349 C C . PHE A 1 294 ? 5.163 -7.930 22.594 1.00 65.12 294 PHE A C 1
ATOM 2351 O O . PHE A 1 294 ? 4.453 -8.786 23.170 1.00 65.12 294 PHE A O 1
#

pLDDT: mean 79.49, std 22.28, range [27.75, 97.56]

Radius of gyration: 23.84 Å; chains: 1; bounding box: 49×79×56 Å

Foldseek 3Di:
DDDDDDPDDDPDDDDDDDDDPDDDPDDDDDPPQPDDDPPDDPPQFFAAAREAFDAALVDPLDPDRDDDPPGDGDDQLWKKKKKKFKAALVRDTDAIAIFIWGQHPNHTAGDDPVRCVVFVVLQVQHVVRYDSTDGHDPVRAPHPNIKMWMWMKTFTNDGADSPQKDKRFQQTQIKTADPRTDIDDRRDHHYGRIFFQWAKEWEQAWWWKKFWAFIWIQGPPVRDIDGDDTDIDIDGAHGRTGMTTHPPPDVRRQWMATNNDIEGEAAPPVRDRGSFYFYDYSVDDDPYHGYTDD